Protein AF-A0A3P7NCU3-F1 (afdb_monomer_lite)

Organism: NCBI:txid637853

Foldseek 3Di:
DLLCVVCVVPVCVVVVVVVVVVVQVCFQVDADPVPRGTHGDDDDDDDDPAPADDPVVLVLLLVLQVVQADPVQLEGECAVVQPDPSQVVVVHRLACLRLNSVQSNLVSCLVPRLQRQAYEPHQRQHAACSSVLSNCVRNQRHQHYEPAQHAHQDLVRLLSNANRQHQEYHHHNYNNCVVQLDPVSVVVVVVSVVVRHPHHDYDDDRPD

Structure (mmCIF, N/CA/C/O backbone):
data_AF-A0A3P7NCU3-F1
#
_entry.id   AF-A0A3P7NCU3-F1
#
loop_
_atom_site.group_PDB
_atom_site.id
_atom_site.type_symbol
_atom_site.label_atom_id
_atom_site.label_alt_id
_atom_site.label_comp_id
_atom_site.label_asym_id
_atom_site.label_entity_id
_atom_site.label_seq_id
_atom_site.pdbx_PDB_ins_code
_atom_site.Cartn_x
_atom_site.Cartn_y
_atom_site.Cartn_z
_atom_site.occupancy
_atom_site.B_iso_or_equiv
_atom_site.auth_seq_id
_atom_site.auth_comp_id
_atom_site.auth_asym_id
_atom_site.auth_atom_id
_atom_site.pdbx_PDB_model_num
ATOM 1 N N . MET A 1 1 ? 17.538 -0.477 -9.619 1.00 33.62 1 MET A N 1
ATOM 2 C CA . MET A 1 1 ? 17.487 0.896 -10.191 1.00 33.62 1 MET A CA 1
ATOM 3 C C . MET A 1 1 ? 16.086 1.518 -10.262 1.00 33.62 1 MET A C 1
ATOM 5 O O . MET A 1 1 ? 15.987 2.704 -9.986 1.00 33.62 1 MET A O 1
ATOM 9 N N . LYS A 1 2 ? 15.003 0.791 -10.594 1.00 29.50 2 LYS A N 1
ATOM 10 C CA . LYS A 1 2 ? 13.656 1.396 -10.754 1.00 29.50 2 LYS A CA 1
ATOM 11 C C . LYS A 1 2 ? 13.012 1.911 -9.453 1.00 29.50 2 LYS A C 1
ATOM 13 O O . LYS A 1 2 ? 12.465 3.007 -9.461 1.00 29.50 2 LYS A O 1
ATOM 18 N N . LEU A 1 3 ? 13.165 1.193 -8.335 1.00 31.70 3 LEU A N 1
ATOM 19 C CA . LEU A 1 3 ? 12.661 1.629 -7.022 1.00 31.70 3 LEU A CA 1
ATOM 20 C C . LEU A 1 3 ? 13.323 2.928 -6.545 1.00 31.70 3 LEU A C 1
ATOM 22 O O . LEU A 1 3 ? 12.641 3.861 -6.129 1.00 31.70 3 LEU A O 1
ATOM 26 N N . TYR A 1 4 ? 14.650 3.010 -6.706 1.00 30.58 4 TYR A N 1
ATOM 27 C CA . TYR A 1 4 ? 15.412 4.227 -6.440 1.00 30.58 4 TYR A CA 1
ATOM 28 C C . TYR A 1 4 ? 14.905 5.388 -7.289 1.00 30.58 4 TYR A C 1
ATOM 30 O O . TYR A 1 4 ? 14.736 6.455 -6.741 1.00 30.58 4 TYR A O 1
ATOM 38 N N . ALA A 1 5 ? 14.566 5.208 -8.569 1.00 30.95 5 ALA A N 1
ATOM 39 C CA . ALA A 1 5 ? 14.032 6.303 -9.384 1.00 30.95 5 ALA A CA 1
ATOM 40 C C . ALA A 1 5 ? 12.666 6.830 -8.893 1.00 30.95 5 ALA A C 1
ATOM 42 O O . ALA A 1 5 ? 12.404 8.024 -9.009 1.00 30.95 5 ALA A O 1
ATOM 43 N N . ILE A 1 6 ? 11.808 5.969 -8.332 1.00 37.66 6 ILE A N 1
ATOM 44 C CA . ILE A 1 6 ? 10.471 6.338 -7.831 1.00 37.66 6 ILE A CA 1
ATOM 45 C C . ILE A 1 6 ? 10.568 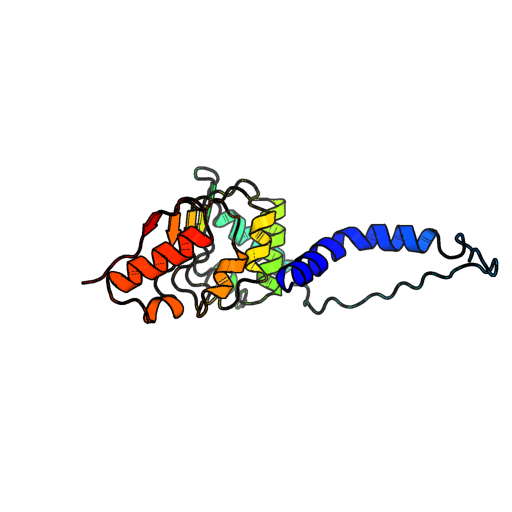7.014 -6.460 1.00 37.66 6 ILE A C 1
ATOM 47 O O . ILE A 1 6 ? 10.019 8.103 -6.281 1.00 37.66 6 ILE A O 1
ATOM 51 N N . LEU A 1 7 ? 11.341 6.439 -5.532 1.00 36.44 7 LEU A N 1
ATOM 52 C CA . LEU A 1 7 ? 11.660 7.071 -4.248 1.00 36.44 7 LEU A CA 1
ATOM 53 C C . LEU A 1 7 ? 12.442 8.370 -4.428 1.00 36.44 7 LEU A C 1
ATOM 55 O O . LEU A 1 7 ? 12.132 9.349 -3.761 1.00 36.44 7 LEU A O 1
ATOM 59 N N . PHE A 1 8 ? 13.391 8.419 -5.364 1.00 35.19 8 PHE A N 1
ATOM 60 C CA . PHE A 1 8 ? 14.128 9.634 -5.705 1.00 35.19 8 PHE A CA 1
ATOM 61 C C . PHE A 1 8 ? 13.185 10.693 -6.274 1.00 35.19 8 PHE A C 1
ATOM 63 O O . PHE A 1 8 ? 13.325 11.844 -5.905 1.00 35.19 8 PHE A O 1
ATOM 70 N N . LYS A 1 9 ? 12.156 10.334 -7.056 1.00 37.50 9 LYS A N 1
ATOM 71 C CA . LYS A 1 9 ? 11.122 11.283 -7.518 1.00 37.50 9 LYS A CA 1
ATOM 72 C C . LYS A 1 9 ? 10.247 11.830 -6.381 1.00 37.50 9 LYS A C 1
ATOM 74 O O . LYS A 1 9 ? 9.939 13.017 -6.390 1.00 37.50 9 LYS A O 1
ATOM 79 N N . TYR A 1 10 ? 9.850 10.989 -5.422 1.00 38.81 10 TYR A N 1
ATOM 80 C CA . TYR A 1 10 ? 8.906 11.365 -4.358 1.00 38.81 10 TYR A CA 1
ATOM 81 C C . TYR A 1 10 ? 9.573 12.064 -3.164 1.00 38.81 10 TYR A C 1
ATOM 83 O O . TYR A 1 10 ? 9.101 13.108 -2.719 1.00 38.81 10 TYR A O 1
ATOM 91 N N . LEU A 1 11 ? 10.705 11.538 -2.678 1.00 36.00 11 LEU A N 1
ATOM 92 C CA . LEU A 1 11 ? 11.503 12.180 -1.627 1.00 36.00 11 LEU A CA 1
ATOM 93 C C . LEU A 1 11 ? 12.141 13.486 -2.123 1.00 36.00 11 LEU A C 1
ATOM 95 O O . LEU A 1 11 ? 12.246 14.424 -1.338 1.00 36.00 11 LEU A O 1
ATOM 99 N N . TRP A 1 12 ? 12.505 13.609 -3.410 1.00 48.16 12 TRP A N 1
ATOM 100 C CA . TRP A 1 12 ? 12.988 14.893 -3.931 1.00 48.16 12 TRP A CA 1
ATOM 101 C C . TRP A 1 12 ? 11.905 15.963 -4.049 1.00 48.16 12 TRP A C 1
ATOM 103 O O . TRP A 1 12 ? 12.242 17.125 -3.884 1.00 48.16 12 TRP A O 1
ATOM 113 N N . GLN A 1 13 ? 10.632 15.663 -4.323 1.00 46.12 13 GLN A N 1
ATOM 114 C CA . GLN A 1 13 ? 9.652 16.739 -4.554 1.00 46.12 13 GLN A CA 1
ATOM 115 C C . GLN A 1 13 ? 9.384 17.609 -3.320 1.00 46.12 13 GLN A C 1
ATOM 117 O O . GLN A 1 13 ? 9.293 18.830 -3.448 1.00 46.12 13 GLN A O 1
ATOM 122 N N . HIS A 1 14 ? 9.303 17.004 -2.134 1.00 40.50 14 HIS A N 1
ATOM 123 C CA . HIS A 1 14 ? 9.124 17.757 -0.890 1.00 40.50 14 HIS A CA 1
ATOM 124 C C . HIS A 1 14 ? 10.426 18.400 -0.395 1.00 40.50 14 HIS A C 1
ATOM 126 O O . HIS A 1 14 ? 10.388 19.492 0.169 1.00 40.50 14 HIS A O 1
ATOM 132 N N . PHE A 1 15 ? 11.577 17.767 -0.645 1.00 39.97 15 PHE A N 1
ATOM 133 C CA . PHE A 1 15 ? 12.876 18.260 -0.183 1.00 39.97 15 PHE A CA 1
ATOM 134 C C . PHE A 1 15 ? 13.441 19.365 -1.101 1.00 39.97 15 PHE A C 1
ATOM 136 O O . PHE A 1 15 ? 13.896 20.401 -0.623 1.00 39.97 15 PHE A O 1
ATOM 143 N N . PHE A 1 16 ? 13.327 19.232 -2.429 1.00 49.00 16 PHE A N 1
ATOM 144 C CA . PHE A 1 16 ? 13.907 20.179 -3.386 1.00 49.00 16 PHE A CA 1
ATOM 145 C C . PHE A 1 16 ? 13.091 21.438 -3.654 1.00 49.00 16 PHE A C 1
ATOM 147 O O . PHE A 1 16 ? 13.634 22.317 -4.303 1.00 49.00 16 PHE A O 1
ATOM 154 N N . PHE A 1 17 ? 11.856 21.626 -3.182 1.00 53.47 17 PHE A N 1
ATOM 155 C CA . PHE A 1 17 ? 11.258 22.962 -3.342 1.00 53.47 17 PHE A CA 1
ATOM 156 C C . PHE A 1 17 ? 12.066 24.006 -2.559 1.00 53.47 17 PHE A C 1
ATOM 158 O O . PHE A 1 17 ? 12.495 25.017 -3.114 1.00 53.47 17 PHE A O 1
ATOM 165 N N . GLN A 1 18 ? 12.350 23.716 -1.287 1.00 53.19 18 GLN A N 1
ATOM 166 C CA . GLN A 1 18 ? 13.162 24.588 -0.442 1.00 53.19 18 GLN A CA 1
ATOM 167 C C . GLN A 1 18 ? 14.639 24.544 -0.845 1.00 53.19 18 GLN A C 1
ATOM 169 O O . GLN A 1 18 ? 15.274 25.594 -0.911 1.00 53.19 18 GLN A O 1
ATOM 174 N N . THR A 1 19 ? 15.183 23.372 -1.195 1.00 59.06 19 THR A N 1
ATOM 175 C CA . THR A 1 19 ? 16.584 23.269 -1.636 1.00 59.06 19 THR A CA 1
ATOM 176 C C . THR A 1 19 ? 16.817 23.913 -3.005 1.00 59.06 19 THR A C 1
ATOM 178 O O . THR A 1 19 ? 17.786 24.644 -3.158 1.00 59.06 19 THR A O 1
ATOM 181 N N . ALA A 1 20 ? 15.935 23.731 -3.993 1.00 60.56 20 ALA A N 1
ATOM 182 C CA . ALA A 1 20 ? 16.042 24.411 -5.287 1.00 60.56 20 ALA A CA 1
ATOM 183 C C . ALA A 1 20 ? 15.849 25.920 -5.136 1.00 60.56 20 ALA A C 1
ATOM 185 O O . ALA A 1 20 ? 16.571 26.668 -5.784 1.00 60.56 20 ALA A O 1
ATOM 186 N N . ALA A 1 21 ? 14.946 26.380 -4.261 1.00 67.44 21 ALA A N 1
ATOM 187 C CA . ALA A 1 21 ? 14.821 27.801 -3.943 1.00 67.44 21 ALA A CA 1
ATOM 188 C C . ALA A 1 21 ? 16.100 28.355 -3.288 1.00 67.44 21 ALA A C 1
ATOM 190 O O . ALA A 1 21 ? 16.583 29.409 -3.693 1.00 67.44 21 ALA A O 1
ATOM 191 N N . ALA A 1 22 ? 16.697 27.627 -2.338 1.00 72.50 22 ALA A N 1
ATOM 192 C CA . ALA A 1 22 ? 17.954 28.007 -1.693 1.00 72.50 22 ALA A CA 1
ATOM 193 C C . ALA A 1 22 ? 19.142 28.021 -2.675 1.00 72.50 22 ALA A C 1
ATOM 195 O O . ALA A 1 22 ? 19.946 28.951 -2.667 1.00 72.50 22 ALA A O 1
ATOM 196 N N . ILE A 1 23 ? 19.228 27.033 -3.569 1.00 68.19 23 ILE A N 1
ATOM 197 C CA . ILE A 1 23 ? 20.249 26.960 -4.624 1.00 68.19 23 ILE A CA 1
ATOM 198 C C . ILE A 1 23 ? 20.024 28.065 -5.670 1.00 68.19 23 ILE A C 1
ATOM 200 O O . ILE A 1 23 ? 20.970 28.702 -6.126 1.00 68.19 23 ILE A O 1
ATOM 204 N N . GLN A 1 24 ? 18.775 28.362 -6.028 1.00 75.81 24 GLN A N 1
ATOM 205 C CA . GLN A 1 24 ? 18.454 29.460 -6.938 1.00 75.81 24 GLN A CA 1
ATOM 206 C C . GLN A 1 24 ? 18.763 30.828 -6.311 1.00 75.81 24 GLN A C 1
ATOM 208 O O . GLN A 1 24 ? 19.209 31.729 -7.020 1.00 75.81 24 GLN A O 1
ATOM 213 N N . ALA A 1 25 ? 18.613 30.980 -4.991 1.00 80.44 25 ALA A N 1
ATOM 214 C CA . ALA A 1 25 ? 18.944 32.209 -4.264 1.00 80.44 25 ALA A CA 1
ATOM 215 C C . ALA A 1 25 ? 20.445 32.559 -4.296 1.00 80.44 25 ALA A C 1
ATOM 217 O O . ALA A 1 25 ? 20.814 33.716 -4.078 1.00 80.44 25 ALA A O 1
ATOM 218 N N . ILE A 1 26 ? 21.315 31.587 -4.599 1.00 79.12 26 ILE A N 1
ATOM 219 C CA . ILE A 1 26 ? 22.755 31.811 -4.796 1.00 79.12 26 ILE A CA 1
ATOM 220 C C . ILE A 1 26 ? 23.174 31.892 -6.272 1.00 79.12 26 ILE A C 1
ATOM 222 O O . ILE A 1 26 ? 24.362 32.025 -6.575 1.00 79.12 26 ILE A O 1
ATOM 226 N N . SER A 1 27 ? 22.212 31.879 -7.199 1.00 78.12 27 SER A N 1
ATOM 227 C CA . SER A 1 27 ? 22.458 32.096 -8.628 1.00 78.12 27 SER A CA 1
ATOM 228 C C . SER A 1 27 ? 23.189 33.423 -8.859 1.00 78.12 27 SER A C 1
ATOM 230 O O . SER A 1 27 ? 22.895 34.430 -8.214 1.00 78.12 27 SER A O 1
ATOM 232 N N . ARG A 1 28 ? 24.174 33.423 -9.764 1.00 69.69 28 ARG A N 1
ATOM 233 C CA . ARG A 1 28 ? 25.089 34.542 -10.070 1.00 69.69 28 ARG A CA 1
ATOM 234 C C . ARG A 1 28 ? 26.017 34.989 -8.930 1.00 69.69 28 ARG A C 1
ATOM 236 O O . ARG A 1 28 ? 26.847 35.867 -9.155 1.00 69.69 28 ARG A O 1
ATOM 243 N N . ARG A 1 29 ? 25.923 34.402 -7.729 1.00 79.56 29 ARG A N 1
ATOM 244 C CA . ARG A 1 29 ? 26.898 34.616 -6.638 1.00 79.56 29 ARG A CA 1
ATOM 245 C C . ARG A 1 29 ? 28.113 33.700 -6.779 1.00 79.56 29 ARG A C 1
ATOM 247 O O . ARG A 1 29 ? 29.189 34.040 -6.302 1.00 79.56 29 ARG A O 1
ATOM 254 N N . ILE A 1 30 ? 27.935 32.566 -7.453 1.00 77.69 30 ILE A N 1
ATOM 255 C CA . ILE A 1 30 ? 29.001 31.628 -7.812 1.00 77.69 30 ILE A CA 1
ATOM 256 C C . ILE A 1 30 ? 29.617 32.081 -9.138 1.00 77.69 30 ILE A C 1
ATOM 258 O O . ILE A 1 30 ? 28.890 32.411 -10.079 1.00 77.69 30 ILE A O 1
ATOM 262 N N . ARG A 1 31 ? 30.949 32.098 -9.213 1.00 78.31 31 ARG A N 1
ATOM 263 C CA . ARG A 1 31 ? 31.709 32.446 -10.419 1.00 78.31 31 ARG A CA 1
ATOM 264 C C . ARG A 1 31 ? 32.476 31.234 -10.924 1.00 78.31 31 ARG A C 1
ATOM 266 O O . ARG A 1 31 ? 32.945 30.426 -10.127 1.00 78.31 31 ARG A O 1
ATOM 273 N N . ASP A 1 32 ? 32.586 31.124 -12.240 1.00 74.94 32 ASP A N 1
ATOM 274 C CA . ASP A 1 32 ? 33.435 30.132 -12.890 1.00 74.94 32 ASP A CA 1
ATOM 275 C C . ASP A 1 32 ? 34.910 30.386 -12.505 1.00 74.94 32 ASP A C 1
ATOM 277 O O . ASP A 1 32 ? 35.397 31.499 -12.720 1.00 74.94 32 ASP A O 1
ATOM 281 N N . PRO A 1 33 ? 35.637 29.400 -11.949 1.00 76.88 33 PRO A N 1
ATOM 282 C CA . PRO A 1 33 ? 37.034 29.570 -11.541 1.00 76.88 33 PRO A CA 1
ATOM 283 C C . PRO A 1 3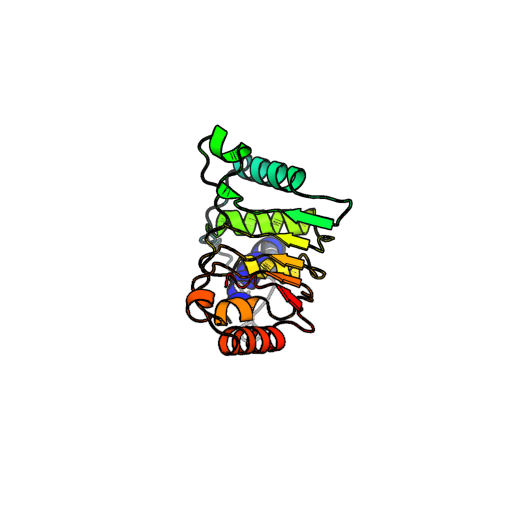3 ? 37.993 29.921 -12.687 1.00 76.88 33 PRO A C 1
ATOM 285 O O . PRO A 1 33 ? 39.044 30.506 -12.445 1.00 76.88 33 PRO A O 1
ATOM 288 N N . SER A 1 34 ? 37.653 29.546 -13.921 1.00 81.31 34 SER A N 1
ATOM 289 C CA . SER A 1 34 ? 38.502 29.706 -15.104 1.00 81.31 34 SER A CA 1
ATOM 290 C C . SER A 1 34 ? 38.227 31.000 -15.869 1.00 81.31 34 SER A C 1
ATOM 292 O O . SER A 1 34 ? 39.156 31.645 -16.347 1.00 81.31 34 SER A O 1
ATOM 294 N N . THR A 1 35 ? 36.959 31.410 -15.959 1.00 85.31 35 THR A N 1
ATOM 295 C CA . THR A 1 35 ? 36.536 32.582 -16.749 1.00 85.31 35 THR A CA 1
ATOM 296 C C . THR A 1 35 ? 36.070 33.761 -15.893 1.00 85.31 35 THR A C 1
ATOM 298 O O . THR A 1 35 ? 35.869 34.859 -16.407 1.00 85.31 35 THR A O 1
ATOM 301 N N . ASN A 1 36 ? 35.901 33.563 -14.581 1.00 82.69 36 ASN A N 1
ATOM 302 C CA . ASN A 1 36 ? 35.382 34.533 -13.608 1.00 82.69 36 ASN A CA 1
ATOM 303 C C . ASN A 1 36 ? 33.953 35.053 -13.906 1.00 82.69 36 ASN A C 1
ATOM 305 O O . ASN A 1 36 ? 33.485 36.033 -13.306 1.00 82.69 36 ASN A O 1
ATOM 309 N N . ILE A 1 37 ? 33.234 34.386 -14.814 1.00 83.44 37 ILE A N 1
ATOM 310 C CA . ILE A 1 37 ? 31.871 34.738 -15.222 1.00 83.44 37 ILE A CA 1
ATOM 311 C C . ILE A 1 37 ? 30.864 34.221 -14.177 1.00 83.44 37 ILE A C 1
ATOM 313 O O . ILE A 1 37 ? 31.002 33.093 -13.695 1.00 83.44 37 ILE A O 1
ATOM 317 N N . PRO A 1 38 ? 29.836 35.011 -13.803 1.00 74.75 38 PRO A N 1
ATOM 318 C CA . PRO A 1 38 ? 28.777 34.554 -12.907 1.00 74.75 38 PRO A CA 1
ATOM 319 C C . PRO A 1 38 ? 27.978 33.387 -13.499 1.00 74.75 38 PRO A C 1
ATOM 321 O O . PRO A 1 38 ? 27.396 33.497 -14.579 1.00 74.75 38 PRO A O 1
ATOM 324 N N . ILE A 1 39 ? 27.878 32.288 -12.753 1.00 74.75 39 ILE A N 1
ATOM 325 C CA . ILE A 1 39 ? 27.102 31.114 -13.154 1.00 74.75 39 ILE A CA 1
ATOM 326 C C . ILE A 1 39 ? 25.621 31.382 -12.884 1.00 74.75 39 ILE A C 1
ATOM 328 O O . ILE A 1 39 ? 25.216 31.667 -11.753 1.00 74.75 39 ILE A O 1
ATOM 332 N N . THR A 1 40 ? 24.793 31.268 -13.922 1.00 73.25 40 THR A N 1
ATOM 333 C CA . THR A 1 40 ? 23.336 31.373 -13.792 1.00 73.25 40 THR A CA 1
ATOM 334 C C . THR A 1 40 ? 22.733 29.988 -13.620 1.00 73.25 40 THR A C 1
ATOM 336 O O . THR A 1 40 ? 22.807 29.149 -14.513 1.00 73.25 40 THR A O 1
ATOM 339 N N . ILE A 1 41 ? 22.105 29.762 -12.471 1.00 70.25 41 ILE A N 1
ATOM 340 C CA . ILE A 1 41 ? 21.371 28.533 -12.184 1.00 70.25 41 ILE A CA 1
ATOM 341 C C . ILE A 1 41 ? 19.946 28.699 -12.709 1.00 70.25 41 ILE A C 1
ATOM 343 O O . ILE A 1 41 ? 19.213 29.588 -12.265 1.00 70.25 41 ILE A O 1
ATOM 347 N N . LEU A 1 42 ? 19.569 27.850 -13.662 1.00 62.34 42 LEU A N 1
ATOM 348 C CA . LEU A 1 42 ? 18.227 27.802 -14.232 1.00 62.34 42 LEU A CA 1
ATOM 349 C C . LEU A 1 42 ? 17.406 26.735 -13.505 1.00 62.34 42 LEU A C 1
ATOM 351 O O . LEU A 1 42 ? 17.836 25.593 -13.371 1.00 62.34 42 LEU A O 1
ATOM 355 N N . SER A 1 43 ? 16.217 27.116 -13.042 1.00 57.22 43 SER A N 1
ATOM 356 C CA . SER A 1 43 ? 15.257 26.214 -12.404 1.00 57.22 43 SER A CA 1
ATOM 357 C C . SER A 1 43 ? 14.028 26.101 -13.297 1.00 57.22 43 SER A C 1
ATOM 359 O O . SER A 1 43 ? 13.410 27.113 -13.628 1.00 57.22 43 SER A O 1
ATOM 361 N N . SER A 1 44 ? 13.686 24.880 -13.707 1.00 48.69 44 SER A N 1
ATOM 362 C CA . SER A 1 44 ? 12.468 24.595 -14.466 1.00 48.69 44 SER A CA 1
ATOM 363 C C . SER A 1 44 ? 11.526 23.751 -13.620 1.00 48.69 44 SER A C 1
ATOM 365 O O . SER A 1 44 ? 11.920 22.723 -13.062 1.00 48.69 44 SER A O 1
ATOM 367 N N . ARG A 1 45 ? 10.265 24.182 -13.523 1.00 51.81 45 ARG A N 1
ATOM 368 C CA . ARG A 1 45 ? 9.217 23.391 -12.880 1.00 51.81 45 ARG A CA 1
ATOM 369 C C . ARG A 1 45 ? 8.796 22.287 -13.839 1.00 51.81 45 ARG A C 1
ATOM 371 O O . ARG A 1 45 ? 8.054 22.526 -14.784 1.00 51.81 45 ARG A O 1
ATOM 378 N N . MET A 1 46 ? 9.252 21.071 -13.575 1.00 45.88 46 MET A N 1
ATOM 379 C CA . MET A 1 46 ? 8.733 19.893 -14.257 1.00 45.88 46 MET A CA 1
ATOM 380 C C . MET A 1 46 ? 7.414 19.485 -13.603 1.00 45.88 46 MET A C 1
ATOM 382 O O . MET A 1 46 ? 7.359 19.306 -12.384 1.00 45.88 46 MET A O 1
ATOM 386 N N . SER A 1 47 ? 6.359 19.305 -14.401 1.00 45.69 47 SER A N 1
ATOM 387 C CA . SER A 1 47 ? 5.174 18.587 -13.932 1.00 45.69 47 SER A CA 1
ATOM 388 C C . SER A 1 47 ? 5.622 17.177 -13.561 1.00 45.69 47 SER A C 1
ATOM 390 O O . SER A 1 47 ? 6.140 16.438 -14.405 1.00 45.69 47 SER A O 1
ATOM 392 N N . ALA A 1 48 ? 5.480 16.793 -12.292 1.00 51.09 48 ALA A N 1
ATOM 393 C CA . ALA A 1 48 ? 5.517 15.376 -11.989 1.00 51.09 48 ALA A CA 1
ATOM 394 C C . ALA A 1 48 ? 4.412 14.736 -12.820 1.00 51.09 48 ALA A C 1
ATOM 396 O O . ALA A 1 48 ? 3.262 15.148 -12.727 1.00 51.09 48 ALA A O 1
ATOM 397 N N . GLY A 1 49 ? 4.745 13.723 -13.618 1.00 44.94 49 GLY A N 1
ATOM 398 C CA . GLY A 1 49 ? 3.767 12.920 -14.362 1.00 44.94 49 GLY A CA 1
ATOM 399 C C . GLY A 1 49 ? 2.802 12.124 -13.467 1.00 44.94 49 GLY A C 1
ATOM 400 O O . GLY A 1 49 ? 2.346 11.059 -13.862 1.00 44.94 49 GLY A O 1
ATOM 401 N N . PHE A 1 50 ? 2.539 12.598 -12.250 1.00 55.66 50 PHE A N 1
ATOM 402 C CA . PHE A 1 50 ? 1.564 12.094 -11.309 1.00 55.66 50 PHE A CA 1
ATOM 403 C C . PHE A 1 50 ? 0.491 13.169 -11.155 1.00 55.66 50 PHE A C 1
ATOM 405 O O . PHE A 1 50 ? 0.737 14.238 -10.602 1.00 55.66 50 PHE A O 1
ATOM 412 N N . THR A 1 51 ? -0.704 12.885 -11.661 1.00 60.91 51 THR A N 1
ATOM 413 C CA . THR A 1 51 ? -1.909 13.652 -11.343 1.00 60.91 51 THR A CA 1
ATOM 414 C C . THR A 1 51 ? -2.085 13.693 -9.831 1.00 60.91 51 THR A C 1
ATOM 416 O O . THR A 1 51 ? -2.302 12.657 -9.198 1.00 60.91 51 THR A O 1
ATOM 419 N N . THR A 1 52 ? -1.970 14.888 -9.261 1.00 72.19 52 THR A N 1
ATOM 420 C CA . THR A 1 52 ? -2.312 15.163 -7.867 1.00 72.19 52 THR A CA 1
ATOM 421 C C . THR A 1 52 ? -3.793 14.887 -7.650 1.00 72.19 52 THR A C 1
ATOM 423 O O . THR A 1 52 ? -4.629 15.322 -8.441 1.00 72.19 52 THR A O 1
ATOM 426 N N . ILE A 1 53 ? -4.109 14.153 -6.589 1.00 88.06 53 ILE A N 1
ATOM 427 C CA . ILE A 1 53 ? -5.486 13.816 -6.226 1.00 88.06 53 ILE A CA 1
ATOM 428 C C . ILE A 1 53 ? -6.171 15.055 -5.629 1.00 88.06 53 ILE A C 1
ATOM 430 O O . ILE A 1 53 ? -5.515 15.801 -4.893 1.00 88.06 53 ILE A O 1
ATOM 434 N N . PRO A 1 54 ? -7.462 15.299 -5.925 1.00 91.44 54 PRO A N 1
ATOM 435 C CA . PRO A 1 54 ? -8.221 16.375 -5.301 1.00 91.44 54 PRO A CA 1
ATOM 436 C C . PRO A 1 54 ? -8.174 16.304 -3.773 1.00 91.44 54 PRO A C 1
ATOM 438 O O . PRO A 1 54 ? -8.196 15.225 -3.182 1.00 91.44 54 PRO A O 1
ATOM 441 N N . PHE A 1 55 ? -8.168 17.464 -3.117 1.00 90.12 55 PHE A N 1
ATOM 442 C CA . PHE A 1 55 ? -8.132 17.529 -1.655 1.00 90.12 55 PHE A CA 1
ATOM 443 C C . PHE A 1 55 ? -9.292 16.756 -1.005 1.00 90.12 55 PHE A C 1
ATOM 445 O O . PHE A 1 55 ? -9.076 16.023 -0.044 1.00 90.12 55 PHE A O 1
ATOM 452 N N . SER A 1 56 ? -10.493 16.843 -1.582 1.00 93.31 56 SER A N 1
ATOM 453 C CA . SER A 1 56 ? -11.675 16.104 -1.127 1.00 93.31 56 SER A CA 1
ATOM 454 C C . SER A 1 56 ? -11.484 14.584 -1.167 1.00 93.31 56 SER A C 1
ATOM 456 O O . SER A 1 56 ? -11.831 13.897 -0.212 1.00 93.31 56 SER A O 1
ATOM 458 N N . GLU A 1 57 ? -10.888 14.041 -2.231 1.00 95.00 57 GLU A N 1
ATOM 459 C CA . GLU A 1 57 ? -10.577 12.609 -2.329 1.00 95.00 57 GLU A CA 1
ATOM 460 C C . GLU A 1 57 ? -9.497 12.200 -1.321 1.00 95.00 57 GLU A C 1
ATOM 462 O O . GLU A 1 57 ? -9.617 11.154 -0.686 1.00 95.00 57 GLU A O 1
ATOM 467 N N . LYS A 1 58 ? -8.473 13.039 -1.111 1.00 95.38 58 LYS A N 1
ATOM 468 C CA . LYS A 1 58 ? -7.441 12.790 -0.092 1.00 95.38 58 LYS A CA 1
ATOM 469 C C . LYS A 1 58 ? -8.039 12.709 1.316 1.00 95.38 58 LYS A C 1
ATOM 471 O O . LYS A 1 58 ? -7.660 11.814 2.065 1.00 95.38 58 LYS A O 1
ATOM 476 N N . GLN A 1 59 ? -8.994 13.578 1.653 1.00 96.31 59 GLN A N 1
ATOM 477 C CA . GLN A 1 59 ? -9.697 13.524 2.941 1.00 96.31 59 GLN A CA 1
ATOM 478 C C . GLN A 1 59 ? -10.491 12.225 3.116 1.00 96.31 59 GLN A C 1
ATOM 480 O O . GLN A 1 59 ? -10.473 11.638 4.194 1.00 96.31 59 GLN A O 1
ATOM 485 N N . LEU A 1 60 ? -11.143 11.737 2.057 1.00 97.50 60 LEU A N 1
ATOM 486 C CA . LEU A 1 60 ? -11.865 10.462 2.104 1.00 97.50 60 LEU A CA 1
ATOM 487 C C . LEU A 1 60 ? -10.924 9.271 2.297 1.00 97.50 60 LEU A C 1
ATOM 489 O O . LEU A 1 60 ? -11.251 8.338 3.027 1.00 97.50 60 LEU A O 1
ATOM 493 N N . ILE A 1 61 ? -9.753 9.300 1.656 1.00 97.94 61 ILE A N 1
ATOM 494 C CA . ILE A 1 61 ? -8.710 8.294 1.875 1.00 97.94 61 ILE A CA 1
ATOM 495 C C . ILE A 1 61 ? -8.262 8.334 3.340 1.00 97.94 61 ILE A C 1
ATOM 497 O O . ILE A 1 61 ? -8.214 7.290 3.979 1.00 97.94 61 ILE A O 1
ATOM 501 N N . GLU A 1 62 ? -7.983 9.516 3.890 1.00 98.06 62 GLU A N 1
ATOM 502 C CA . GLU A 1 62 ? -7.579 9.685 5.292 1.00 98.06 62 GLU A CA 1
ATOM 503 C C . GLU A 1 62 ? -8.640 9.159 6.273 1.00 98.06 62 GLU A C 1
ATOM 505 O O . GLU A 1 62 ? -8.311 8.417 7.200 1.00 98.06 62 GLU A O 1
ATOM 510 N N . GLU A 1 63 ? -9.919 9.455 6.036 1.00 98.00 63 GLU A N 1
ATOM 511 C CA . GLU A 1 63 ? -11.037 8.923 6.825 1.00 98.00 63 GLU A CA 1
ATOM 512 C C . GLU A 1 63 ? -11.110 7.389 6.757 1.00 98.00 63 GLU A C 1
ATOM 514 O O . GLU A 1 63 ? -11.260 6.719 7.782 1.00 98.00 63 GLU A O 1
ATOM 519 N N . CYS A 1 64 ? -10.946 6.825 5.559 1.00 98.25 64 CYS A N 1
ATOM 520 C CA . CYS A 1 64 ? -10.939 5.383 5.336 1.00 98.25 64 CYS A CA 1
ATOM 521 C C . CYS A 1 64 ? -9.786 4.696 6.086 1.00 98.25 64 CYS A C 1
ATOM 523 O O . CYS A 1 64 ? -10.013 3.710 6.790 1.00 98.25 64 CYS A O 1
ATOM 525 N N . LEU A 1 65 ? -8.570 5.251 6.018 1.00 98.19 65 LEU A N 1
ATOM 526 C CA . LEU A 1 65 ? -7.413 4.742 6.763 1.00 98.19 65 LEU A CA 1
ATOM 527 C C . LEU A 1 65 ? -7.654 4.796 8.273 1.00 98.19 65 LEU A C 1
ATOM 529 O O . LEU A 1 65 ? -7.410 3.814 8.969 1.00 98.19 65 LEU A O 1
ATOM 533 N N . LYS A 1 66 ? -8.198 5.908 8.778 1.00 98.06 66 LYS A N 1
ATOM 534 C CA . LYS A 1 66 ? -8.514 6.064 10.201 1.00 98.06 66 LYS A CA 1
ATOM 535 C C . LYS A 1 66 ? -9.518 5.022 10.685 1.00 98.06 66 LYS A C 1
ATOM 537 O O . LYS A 1 66 ? -9.341 4.483 11.771 1.00 98.06 66 LYS A O 1
ATOM 542 N N . LYS A 1 67 ? -10.549 4.733 9.889 1.00 97.94 67 LYS A N 1
ATOM 543 C CA . LYS A 1 67 ? -11.556 3.705 10.195 1.00 97.94 67 LYS A CA 1
ATOM 544 C C . LYS A 1 67 ? -10.960 2.293 10.213 1.00 97.94 67 LYS A C 1
ATOM 546 O O . LYS A 1 67 ? -11.407 1.458 10.991 1.00 97.94 67 LYS A O 1
ATOM 551 N N . ARG A 1 68 ? -9.988 2.028 9.339 1.00 98.19 68 ARG A N 1
ATOM 552 C CA . ARG A 1 68 ? -9.375 0.706 9.123 1.00 98.19 68 ARG A CA 1
ATOM 553 C C . ARG A 1 68 ? -8.116 0.453 9.956 1.00 98.19 68 ARG A C 1
ATOM 555 O O . ARG A 1 68 ? -7.568 -0.646 9.906 1.00 98.19 68 ARG A O 1
ATOM 562 N N . TYR A 1 69 ? -7.653 1.452 10.703 1.00 98.44 69 TYR A N 1
ATOM 563 C CA . TYR A 1 69 ? -6.536 1.320 11.627 1.00 98.44 69 TYR A CA 1
ATOM 564 C C . TYR A 1 69 ? -7.011 0.866 13.010 1.00 98.44 69 TYR A C 1
ATOM 566 O O . TYR A 1 69 ? -7.924 1.450 13.594 1.00 98.44 69 TYR A O 1
ATOM 574 N N . SER A 1 70 ? -6.339 -0.134 13.574 1.00 97.94 70 SER A N 1
ATOM 575 C CA . SER A 1 70 ? -6.546 -0.603 14.940 1.00 97.94 70 SER A CA 1
ATOM 576 C C . SER A 1 70 ? -5.307 -0.327 15.783 1.00 97.94 70 SER A C 1
ATOM 578 O O . SER A 1 70 ? -4.322 -1.061 15.719 1.00 97.94 70 SER A O 1
ATOM 580 N N . ALA A 1 71 ? -5.384 0.699 16.634 1.00 96.00 71 ALA A N 1
ATOM 581 C CA . ALA A 1 71 ? -4.302 1.057 17.553 1.00 96.00 71 ALA A CA 1
ATOM 582 C C . ALA A 1 71 ? -3.995 -0.048 18.580 1.00 96.00 71 ALA A C 1
ATOM 584 O O . ALA A 1 71 ? -2.856 -0.197 18.996 1.00 96.00 71 ALA A O 1
ATOM 585 N N . ALA A 1 72 ? -4.992 -0.857 18.962 1.00 96.94 72 ALA A N 1
ATOM 586 C CA . ALA A 1 72 ? -4.810 -1.940 19.933 1.00 96.94 72 ALA A CA 1
ATOM 587 C C . ALA A 1 72 ? -3.914 -3.075 19.410 1.00 96.94 72 ALA A C 1
ATOM 589 O O . ALA A 1 72 ? -3.267 -3.767 20.188 1.00 96.94 72 ALA A O 1
ATOM 590 N N . THR A 1 73 ? -3.900 -3.277 18.092 1.00 96.12 73 THR A N 1
ATOM 591 C CA . THR A 1 73 ? -3.136 -4.348 17.432 1.00 96.12 73 THR A CA 1
ATOM 592 C C . THR A 1 73 ? -2.046 -3.807 16.511 1.00 96.12 73 THR A C 1
ATOM 594 O O . THR A 1 73 ? -1.347 -4.589 15.874 1.00 96.12 73 THR A O 1
ATOM 597 N N . HIS A 1 74 ? -1.914 -2.478 16.416 1.00 97.38 74 HIS A N 1
ATOM 598 C CA . HIS A 1 74 ? -1.089 -1.781 15.430 1.00 97.38 74 HIS A CA 1
ATOM 599 C C . HIS A 1 74 ? -1.272 -2.343 14.011 1.00 97.38 74 HIS A C 1
ATOM 601 O O . HIS A 1 74 ? -0.300 -2.572 13.282 1.00 97.38 74 HIS A O 1
ATOM 607 N N . SER A 1 75 ? -2.526 -2.610 13.638 1.00 98.06 75 SER A N 1
ATOM 608 C CA . SER A 1 75 ? -2.876 -3.199 12.347 1.00 98.06 75 SER A CA 1
ATOM 609 C C . SER A 1 75 ? -3.613 -2.209 11.456 1.00 98.06 75 SER A C 1
ATOM 611 O O . SER A 1 75 ? -4.426 -1.412 11.925 1.00 98.06 75 SER A O 1
ATOM 613 N N . LEU A 1 76 ? -3.315 -2.251 10.160 1.00 98.62 76 LEU A N 1
ATOM 614 C CA . LEU A 1 76 ? -3.981 -1.458 9.136 1.00 98.62 76 LEU A CA 1
ATOM 615 C C . LEU A 1 76 ? -4.527 -2.388 8.051 1.00 98.62 76 LEU A C 1
ATOM 617 O O . LEU A 1 76 ? -3.764 -3.043 7.339 1.00 98.62 76 LEU A O 1
ATOM 621 N N . ASP A 1 77 ? -5.851 -2.436 7.921 1.00 98.50 77 ASP A N 1
ATOM 622 C CA . ASP A 1 77 ? -6.524 -3.312 6.961 1.00 98.50 77 ASP A CA 1
ATOM 623 C C . ASP A 1 77 ? -6.993 -2.552 5.711 1.00 98.50 77 ASP A C 1
ATOM 625 O O . ASP A 1 77 ? -8.057 -1.930 5.684 1.00 98.50 77 ASP A O 1
ATOM 629 N N . LEU A 1 78 ? -6.211 -2.630 4.634 1.00 98.44 78 LEU A N 1
ATOM 630 C CA . LEU A 1 78 ? -6.542 -2.056 3.327 1.00 98.44 78 LEU A CA 1
ATOM 631 C C . LEU A 1 78 ? -7.080 -3.103 2.351 1.00 98.44 78 LEU A C 1
ATOM 633 O O . LEU A 1 78 ? -7.009 -2.902 1.135 1.00 98.44 78 LEU A O 1
ATOM 637 N N . SER A 1 79 ? -7.617 -4.216 2.851 1.00 98.38 79 SER A N 1
ATOM 638 C CA . SER A 1 79 ? -8.258 -5.220 2.010 1.00 98.38 79 SER A CA 1
ATOM 639 C C . SER A 1 79 ? -9.392 -4.609 1.182 1.00 98.38 79 SER A C 1
ATOM 641 O O . SER A 1 79 ? -10.196 -3.810 1.675 1.00 98.38 79 SER A O 1
ATOM 643 N N . GLU A 1 80 ? -9.397 -4.934 -0.114 1.00 97.88 80 GLU A N 1
ATOM 644 C CA . GLU A 1 80 ? -10.385 -4.473 -1.097 1.00 97.88 80 GLU A CA 1
ATOM 645 C C . GLU A 1 80 ? -10.668 -2.961 -1.006 1.00 97.88 80 GLU A C 1
ATOM 647 O O . GLU A 1 80 ? -11.806 -2.513 -1.125 1.00 97.88 80 GLU A O 1
ATOM 652 N N . PHE A 1 81 ? -9.624 -2.153 -0.788 1.00 98.44 81 PHE A N 1
ATOM 653 C CA . PHE A 1 81 ? -9.715 -0.723 -0.471 1.00 98.44 81 PHE A CA 1
ATOM 654 C C . PHE A 1 81 ? -10.625 0.056 -1.429 1.00 98.44 81 PHE A C 1
ATOM 656 O O . PHE A 1 81 ? -11.457 0.852 -1.004 1.00 98.44 81 PHE A O 1
ATOM 663 N N . GLY A 1 82 ? -10.512 -0.206 -2.734 1.00 96.62 82 GLY A N 1
ATOM 664 C CA . GLY A 1 82 ? -11.330 0.465 -3.751 1.00 96.62 82 GLY A CA 1
ATOM 665 C C . GLY A 1 82 ? -12.828 0.130 -3.691 1.00 96.62 82 GLY A C 1
ATOM 666 O O . GLY A 1 82 ? -13.617 0.795 -4.360 1.00 96.62 82 GLY A O 1
ATOM 667 N N . LEU A 1 83 ? -13.222 -0.887 -2.919 1.00 96.94 83 LEU A N 1
ATOM 668 C CA . LEU A 1 83 ? -14.609 -1.292 -2.682 1.00 96.94 83 LEU A CA 1
ATOM 669 C C . LEU A 1 83 ? -15.185 -0.714 -1.383 1.00 96.94 83 LEU A C 1
ATOM 671 O O . LEU A 1 83 ? -16.348 -0.990 -1.072 1.00 96.94 83 LEU A O 1
ATOM 675 N N . ASP A 1 84 ? -14.427 0.102 -0.642 1.00 97.25 84 ASP A N 1
ATOM 676 C CA . ASP A 1 84 ? -14.946 0.747 0.562 1.00 97.25 84 ASP A CA 1
ATOM 677 C C . ASP A 1 84 ? -16.211 1.561 0.248 1.00 97.25 84 ASP A C 1
ATOM 679 O O . ASP A 1 84 ? -16.308 2.277 -0.757 1.00 97.25 84 ASP A O 1
ATOM 683 N N . GLU A 1 85 ? -17.212 1.433 1.114 1.00 95.69 85 GLU A N 1
ATOM 684 C CA . GLU A 1 85 ? -18.497 2.108 0.966 1.00 95.69 85 GLU A CA 1
ATOM 685 C C . GLU A 1 85 ? -18.353 3.636 0.952 1.00 95.69 85 GLU A C 1
ATOM 687 O O . GLU A 1 85 ? -19.100 4.309 0.235 1.00 95.69 85 GLU A O 1
ATOM 692 N N . LEU A 1 86 ? -17.340 4.189 1.635 1.00 95.25 86 LEU A N 1
ATOM 693 C CA . LEU A 1 86 ? -17.018 5.619 1.596 1.00 95.25 86 LEU A CA 1
ATOM 694 C C . LEU A 1 86 ? -16.743 6.115 0.171 1.00 95.25 86 LEU A C 1
ATOM 696 O O . LEU A 1 86 ? -17.041 7.268 -0.149 1.00 95.25 86 LEU A O 1
ATOM 700 N N . PHE A 1 87 ? -16.196 5.264 -0.695 1.00 96.19 87 PHE A N 1
ATOM 701 C CA . PHE A 1 87 ? -15.893 5.620 -2.079 1.00 96.19 87 PHE A CA 1
ATOM 702 C C . PHE A 1 87 ? -17.056 5.259 -2.999 1.00 96.19 87 PHE A C 1
ATOM 704 O O . PHE A 1 87 ? -17.483 6.086 -3.809 1.00 96.19 87 PHE A O 1
ATOM 711 N N . ARG A 1 88 ? -17.625 4.056 -2.831 1.00 94.81 88 ARG A N 1
ATOM 712 C CA . ARG A 1 88 ? -18.712 3.553 -3.684 1.00 94.81 88 ARG A CA 1
ATOM 713 C C . ARG A 1 88 ? -19.986 4.385 -3.582 1.00 94.81 88 ARG A C 1
ATOM 715 O O . ARG A 1 88 ? -20.569 4.699 -4.614 1.00 94.81 88 ARG A O 1
ATOM 722 N N . SER A 1 89 ? -20.379 4.800 -2.376 1.00 94.56 89 SER A N 1
ATOM 723 C CA . SER A 1 89 ? -21.559 5.661 -2.163 1.00 94.56 89 SER A CA 1
ATOM 724 C C . SER A 1 89 ? -21.457 7.011 -2.882 1.00 94.56 89 SER A C 1
ATOM 726 O O . SER A 1 89 ? -22.469 7.624 -3.207 1.00 94.56 89 SER A O 1
ATOM 728 N N . ARG A 1 90 ? -20.230 7.453 -3.181 1.00 94.50 90 ARG A N 1
ATOM 729 C CA . ARG A 1 90 ? -19.920 8.708 -3.877 1.00 94.50 90 ARG A CA 1
ATOM 730 C C . ARG A 1 90 ? -19.537 8.497 -5.344 1.00 94.50 90 ARG A C 1
ATOM 732 O O . ARG A 1 90 ? -19.105 9.439 -5.997 1.00 94.50 90 ARG A O 1
ATOM 739 N N . SER A 1 91 ? -19.680 7.274 -5.862 1.00 94.19 91 SER A N 1
ATOM 740 C CA . SER A 1 91 ? -19.259 6.885 -7.218 1.00 94.19 91 SER A CA 1
ATOM 741 C C . SER A 1 91 ? -17.781 7.194 -7.522 1.00 94.19 91 SER A C 1
ATOM 743 O O . SER A 1 91 ? -17.415 7.457 -8.667 1.00 94.19 91 SER A O 1
ATOM 745 N N . LEU A 1 92 ? -16.915 7.165 -6.501 1.00 94.25 92 LEU A N 1
ATOM 746 C CA . LEU A 1 92 ? -15.483 7.433 -6.639 1.00 94.25 92 LEU A CA 1
ATOM 747 C C . LEU A 1 92 ? -14.697 6.141 -6.861 1.00 94.25 92 LEU A C 1
ATOM 749 O O . LEU A 1 92 ? -14.891 5.145 -6.167 1.00 94.25 92 LEU A O 1
ATOM 753 N N . HIS A 1 93 ? -13.746 6.177 -7.797 1.00 92.94 93 HIS A N 1
ATOM 754 C CA . HIS A 1 93 ? -12.879 5.040 -8.110 1.00 92.94 93 HIS A CA 1
ATOM 755 C C . HIS A 1 93 ? -11.463 5.216 -7.536 1.00 92.94 93 HIS A C 1
ATOM 757 O O . HIS A 1 93 ? -10.497 5.486 -8.262 1.00 92.94 93 HIS A O 1
ATOM 763 N N . LEU A 1 94 ? -11.330 5.067 -6.216 1.00 95.69 94 LEU A N 1
ATOM 764 C CA . LEU A 1 94 ? -10.059 5.216 -5.493 1.00 95.69 94 LEU A CA 1
ATOM 765 C C . LEU A 1 94 ? -9.360 3.859 -5.325 1.00 95.69 94 LEU A C 1
ATOM 767 O O . LEU A 1 94 ? -9.322 3.284 -4.245 1.00 95.69 94 LEU A O 1
ATOM 771 N N . ALA A 1 95 ? -8.827 3.314 -6.418 1.00 95.88 95 ALA A N 1
ATOM 772 C CA . ALA A 1 95 ? -8.166 2.008 -6.413 1.00 95.88 95 ALA A CA 1
ATOM 773 C C . ALA A 1 95 ? -6.663 2.100 -6.098 1.00 95.88 95 ALA A C 1
ATOM 775 O O . ALA A 1 95 ? -5.952 2.899 -6.708 1.00 95.88 95 ALA A O 1
ATOM 776 N N . LEU A 1 96 ? -6.155 1.210 -5.237 1.00 96.88 96 LEU A N 1
ATOM 777 C CA . LEU A 1 96 ? -4.726 1.120 -4.892 1.00 96.88 96 LEU A CA 1
ATOM 778 C C . LEU A 1 96 ? -3.828 0.693 -6.066 1.00 96.88 96 LEU A C 1
ATOM 780 O O . LEU A 1 96 ? -2.629 0.948 -6.049 1.00 96.88 96 LEU A O 1
ATOM 784 N N . SER A 1 97 ? -4.391 0.119 -7.131 1.00 94.56 97 SER A N 1
ATOM 785 C CA . SER A 1 97 ? -3.666 -0.136 -8.382 1.00 94.56 97 SER A CA 1
ATOM 786 C C . SER A 1 97 ? -3.311 1.144 -9.158 1.00 94.56 97 SER A C 1
ATOM 788 O O . SER A 1 97 ? -2.482 1.099 -10.068 1.00 94.56 97 SER A O 1
ATOM 790 N N . ARG A 1 98 ? -3.905 2.298 -8.816 1.00 93.31 98 ARG A N 1
ATOM 791 C CA . ARG A 1 98 ? -3.561 3.604 -9.395 1.00 93.31 98 ARG A CA 1
ATOM 792 C C . ARG A 1 98 ? -2.414 4.231 -8.605 1.00 93.31 98 ARG A C 1
ATOM 794 O O . ARG A 1 98 ? -2.571 4.549 -7.429 1.00 93.31 98 ARG A O 1
ATOM 801 N N . ASN A 1 99 ? -1.300 4.513 -9.280 1.00 88.38 99 ASN A N 1
ATOM 802 C CA . ASN A 1 99 ? -0.082 5.052 -8.657 1.00 88.38 99 ASN A CA 1
ATOM 803 C C . ASN A 1 99 ? -0.325 6.314 -7.817 1.00 88.38 99 ASN A C 1
ATOM 805 O O . ASN A 1 99 ? 0.239 6.440 -6.735 1.00 88.38 99 ASN A O 1
ATOM 809 N N . SER A 1 100 ? -1.173 7.236 -8.289 1.00 89.44 100 SER A N 1
ATOM 810 C CA . SER A 1 100 ? -1.503 8.451 -7.536 1.00 89.44 100 SER A CA 1
ATOM 811 C C . SER A 1 100 ? -2.191 8.124 -6.207 1.00 89.44 100 SER A C 1
ATOM 813 O O . SER A 1 100 ? -1.832 8.696 -5.185 1.00 89.44 100 SER A O 1
ATOM 815 N N . ILE A 1 101 ? -3.134 7.173 -6.209 1.00 94.94 101 ILE A N 1
ATOM 816 C CA . ILE A 1 101 ? -3.889 6.767 -5.014 1.00 94.94 101 ILE A CA 1
ATOM 817 C C . ILE A 1 101 ? -2.959 6.047 -4.040 1.00 94.94 101 ILE A C 1
ATOM 819 O O . ILE A 1 101 ? -2.905 6.416 -2.870 1.00 94.94 101 ILE A O 1
ATOM 823 N N . MET A 1 102 ? -2.177 5.080 -4.536 1.00 95.38 102 MET A N 1
ATOM 824 C CA . MET A 1 102 ? -1.177 4.370 -3.734 1.00 95.38 102 MET A CA 1
ATOM 825 C C . MET A 1 102 ? -0.229 5.350 -3.048 1.00 95.38 102 MET A C 1
ATOM 827 O O . MET A 1 102 ? -0.001 5.248 -1.849 1.00 95.38 102 MET A O 1
ATOM 831 N N . MET A 1 103 ? 0.293 6.336 -3.776 1.00 91.88 103 MET A N 1
ATOM 832 C CA . MET A 1 103 ? 1.240 7.271 -3.184 1.00 91.88 103 MET A CA 1
ATOM 833 C C . MET A 1 103 ? 0.611 8.252 -2.194 1.00 91.88 103 MET A C 1
ATOM 835 O O . MET A 1 103 ? 1.272 8.627 -1.229 1.00 91.88 103 MET A O 1
ATOM 839 N N . THR A 1 104 ? -0.653 8.637 -2.372 1.00 94.25 104 THR A N 1
ATOM 840 C CA . THR A 1 104 ? -1.381 9.380 -1.332 1.00 94.25 104 THR A CA 1
ATOM 841 C C . THR A 1 104 ? -1.581 8.533 -0.078 1.00 94.25 104 THR A C 1
ATOM 843 O O . THR A 1 104 ? -1.415 9.044 1.026 1.00 94.25 104 THR A O 1
ATOM 846 N N . VAL A 1 105 ? -1.856 7.236 -0.221 1.00 96.75 105 VAL A N 1
ATOM 847 C CA . VAL A 1 105 ? -1.928 6.310 0.920 1.00 96.75 105 VAL A CA 1
ATOM 848 C C . VAL A 1 105 ? -0.567 6.163 1.605 1.00 96.75 105 VAL A C 1
ATOM 850 O O . VAL A 1 105 ? -0.501 6.258 2.826 1.00 96.75 105 VAL A O 1
ATOM 853 N N . VAL A 1 106 ? 0.527 6.031 0.847 1.00 94.88 106 VAL A N 1
ATOM 854 C CA . VAL A 1 106 ? 1.902 6.016 1.385 1.00 94.88 106 VAL A CA 1
ATOM 855 C C . VAL A 1 106 ? 2.193 7.279 2.197 1.00 94.88 106 VAL A C 1
ATOM 857 O O . VAL A 1 106 ? 2.734 7.183 3.295 1.00 94.88 106 VAL A O 1
ATOM 860 N N . GLU A 1 107 ? 1.834 8.453 1.673 1.00 93.06 107 GLU A N 1
ATOM 861 C CA . GLU A 1 107 ? 2.027 9.742 2.350 1.00 93.06 107 GLU A CA 1
ATOM 862 C C . GLU A 1 107 ? 1.249 9.812 3.674 1.00 93.06 107 GLU A C 1
ATOM 864 O O . GLU A 1 107 ? 1.787 10.236 4.695 1.00 93.06 107 GLU A O 1
ATOM 869 N N . LEU A 1 108 ? -0.011 9.373 3.674 1.00 95.75 108 LEU A N 1
ATOM 870 C CA . LEU A 1 108 ? -0.850 9.384 4.872 1.00 95.75 108 LEU A CA 1
ATOM 871 C C . LEU A 1 108 ? -0.364 8.376 5.923 1.00 95.75 108 LEU A C 1
ATOM 873 O O . LEU A 1 108 ? -0.376 8.693 7.112 1.00 95.75 108 LEU A O 1
ATOM 877 N N . ILE A 1 109 ? 0.119 7.205 5.500 1.00 96.69 109 ILE A N 1
ATOM 878 C CA . ILE A 1 109 ? 0.729 6.211 6.392 1.00 96.69 109 ILE A CA 1
ATOM 879 C C . ILE A 1 109 ? 2.008 6.744 7.031 1.00 96.69 109 ILE A C 1
ATOM 881 O O . ILE A 1 109 ? 2.143 6.658 8.247 1.00 96.69 109 ILE A O 1
ATOM 885 N N . ASP A 1 110 ? 2.900 7.356 6.250 1.00 93.19 110 ASP A N 1
ATOM 886 C CA . ASP A 1 110 ? 4.127 7.986 6.764 1.00 93.19 110 ASP A CA 1
ATOM 887 C C . ASP A 1 110 ? 3.823 9.037 7.842 1.00 93.19 110 ASP A C 1
ATOM 889 O O . ASP A 1 110 ? 4.527 9.140 8.843 1.00 93.19 110 ASP A O 1
ATOM 893 N N . LYS A 1 111 ? 2.742 9.800 7.653 1.00 94.12 111 LYS A N 1
ATOM 894 C CA . LYS A 1 111 ? 2.355 10.889 8.550 1.00 94.12 111 LYS A CA 1
ATOM 895 C C . LYS A 1 111 ? 1.673 10.418 9.839 1.00 94.12 111 LYS A C 1
ATOM 897 O O . LYS A 1 111 ? 1.827 11.081 10.864 1.00 94.12 111 LYS A O 1
ATOM 902 N N . HIS A 1 112 ? 0.889 9.340 9.792 1.00 94.94 112 HIS A N 1
ATOM 903 C CA . HIS A 1 112 ? -0.046 8.998 10.874 1.00 94.94 112 HIS A CA 1
ATOM 904 C C . HIS A 1 112 ? 0.102 7.590 11.451 1.00 94.94 112 HIS A C 1
ATOM 906 O O . HIS A 1 112 ? -0.311 7.376 12.586 1.00 94.94 112 HIS A O 1
ATOM 912 N N . TYR A 1 113 ? 0.670 6.646 10.701 1.00 95.75 113 TYR A N 1
ATOM 913 C CA . TYR A 1 113 ? 0.590 5.212 10.996 1.00 95.75 113 TYR A CA 1
ATOM 914 C C . TYR A 1 113 ? 1.974 4.545 10.947 1.00 95.75 113 TYR A C 1
ATOM 916 O O . TYR A 1 113 ? 2.126 3.428 10.456 1.00 95.75 113 TYR A O 1
ATOM 924 N N . GLY A 1 114 ? 3.008 5.245 11.430 1.00 93.31 114 GLY A N 1
ATOM 925 C CA . GLY A 1 114 ? 4.398 4.763 11.438 1.00 93.31 114 GLY A CA 1
ATOM 926 C C . GLY A 1 114 ? 4.659 3.575 12.378 1.00 93.31 114 GLY A C 1
ATOM 927 O O . GLY A 1 114 ? 5.687 2.908 12.262 1.00 93.31 114 GLY A O 1
ATOM 928 N N . ASP A 1 115 ? 3.732 3.304 13.295 1.00 94.88 115 ASP A N 1
ATOM 929 C CA . ASP A 1 115 ? 3.758 2.225 14.284 1.00 94.88 115 ASP A CA 1
ATOM 930 C C . ASP A 1 115 ? 3.106 0.921 13.795 1.00 94.88 115 ASP A C 1
ATOM 932 O O . ASP A 1 115 ? 3.118 -0.066 14.526 1.00 94.88 115 ASP A O 1
ATOM 936 N N . VAL A 1 116 ? 2.569 0.886 12.569 1.00 97.88 116 VAL A N 1
ATOM 937 C CA . VAL A 1 116 ? 1.937 -0.311 11.993 1.00 97.88 116 VAL A CA 1
ATOM 938 C C . VAL A 1 116 ? 2.904 -1.498 11.981 1.00 97.88 116 VAL A C 1
ATOM 940 O O . VAL A 1 116 ? 4.009 -1.427 11.437 1.00 97.88 116 VAL A O 1
ATOM 943 N N . THR A 1 117 ? 2.444 -2.621 12.534 1.00 97.00 117 THR A N 1
ATOM 944 C CA . THR A 1 117 ? 3.162 -3.906 12.559 1.00 97.00 117 THR A CA 1
ATOM 945 C C . THR A 1 117 ? 2.453 -5.005 11.761 1.00 97.00 117 THR A C 1
ATOM 947 O O . THR A 1 117 ? 3.086 -5.999 11.398 1.00 97.00 117 THR A O 1
ATOM 950 N N . ALA A 1 118 ? 1.172 -4.821 11.431 1.00 97.81 118 ALA A N 1
ATOM 951 C CA . ALA A 1 118 ? 0.401 -5.721 10.579 1.00 97.81 118 ALA A CA 1
ATOM 952 C C . ALA A 1 118 ? -0.324 -4.940 9.472 1.00 97.81 118 ALA A C 1
ATOM 954 O O . ALA A 1 118 ? -1.088 -4.021 9.758 1.00 97.81 118 ALA A O 1
ATOM 955 N N . LEU A 1 119 ? -0.097 -5.297 8.208 1.00 98.38 119 LEU A N 1
ATOM 956 C CA . LEU A 1 119 ? -0.678 -4.621 7.047 1.00 98.38 119 LEU A CA 1
ATOM 957 C C . LEU A 1 119 ? -1.359 -5.631 6.121 1.00 98.38 119 LEU A C 1
ATOM 959 O O . LEU A 1 119 ? -0.700 -6.549 5.630 1.00 98.38 119 LEU A O 1
ATOM 963 N N . SER A 1 120 ? -2.641 -5.422 5.814 1.00 98.31 120 SER A N 1
ATOM 964 C CA . SER A 1 120 ? -3.312 -6.149 4.729 1.00 98.31 120 SER A CA 1
ATOM 965 C C . SER A 1 120 ? -3.518 -5.265 3.507 1.00 98.31 120 SER A C 1
ATOM 967 O O . SER A 1 120 ? -4.033 -4.155 3.595 1.00 98.31 120 SER A O 1
ATOM 969 N N . MET A 1 121 ? -3.118 -5.787 2.351 1.00 98.12 121 MET A N 1
ATOM 970 C CA . MET A 1 121 ? -3.316 -5.237 1.009 1.00 98.12 121 MET A CA 1
ATOM 971 C C . MET A 1 121 ? -4.117 -6.211 0.137 1.00 98.12 121 MET A C 1
ATOM 973 O O . MET A 1 121 ? -4.068 -6.140 -1.099 1.00 98.12 121 MET A O 1
ATOM 977 N N . LYS A 1 122 ? -4.834 -7.141 0.767 1.00 98.12 122 LYS A N 1
ATOM 978 C CA . LYS A 1 122 ? -5.574 -8.208 0.104 1.00 98.12 122 LYS A CA 1
ATOM 979 C C . LYS A 1 122 ? -6.558 -7.682 -0.937 1.00 98.12 122 LYS A C 1
ATOM 981 O O . LYS A 1 122 ? -7.216 -6.667 -0.726 1.00 98.12 122 LYS A O 1
ATOM 986 N N . GLY A 1 123 ? -6.697 -8.370 -2.068 1.00 97.75 123 GLY A N 1
ATOM 987 C CA . GLY A 1 123 ? -7.810 -8.100 -2.990 1.00 97.75 123 GLY A CA 1
ATOM 988 C C . GLY A 1 123 ? -7.731 -6.773 -3.760 1.00 97.75 123 GLY A C 1
ATOM 989 O O . GLY A 1 123 ? -8.730 -6.320 -4.312 1.00 97.75 123 GLY A O 1
ATOM 990 N N . ASN A 1 124 ? -6.566 -6.122 -3.834 1.00 98.38 124 ASN A N 1
ATOM 991 C CA . ASN A 1 124 ? -6.420 -4.801 -4.465 1.00 98.38 124 ASN A CA 1
ATOM 992 C C . ASN A 1 124 ? -5.995 -4.834 -5.938 1.00 98.38 124 ASN A C 1
ATOM 994 O O . ASN A 1 124 ? -5.759 -3.784 -6.544 1.00 98.38 124 ASN A O 1
ATOM 998 N N . ARG A 1 125 ? -5.922 -6.032 -6.535 1.00 97.19 125 ARG A N 1
ATOM 999 C CA . ARG A 1 125 ? -5.513 -6.253 -7.935 1.00 97.19 125 ARG A CA 1
ATOM 1000 C C . ARG A 1 125 ? -4.121 -5.686 -8.245 1.00 97.19 125 ARG A C 1
ATOM 1002 O O . ARG A 1 125 ? -3.859 -5.247 -9.366 1.00 97.19 125 ARG A O 1
ATOM 1009 N N . LEU A 1 126 ? -3.228 -5.669 -7.257 1.00 97.50 126 LEU A N 1
ATOM 1010 C CA . LEU A 1 126 ? -1.857 -5.198 -7.428 1.00 97.50 126 LEU A CA 1
ATOM 1011 C C . LEU A 1 126 ? -1.089 -6.167 -8.332 1.00 97.50 126 LEU A C 1
ATOM 1013 O O . LEU A 1 126 ? -1.046 -7.363 -8.062 1.00 97.50 126 LEU A O 1
ATOM 1017 N N . ARG A 1 127 ? -0.493 -5.641 -9.406 1.00 95.31 127 ARG A N 1
ATOM 1018 C CA . ARG A 1 127 ? 0.413 -6.386 -10.302 1.00 95.31 127 ARG A CA 1
ATOM 1019 C C . ARG A 1 127 ? 1.869 -6.009 -10.086 1.00 95.31 127 ARG A C 1
ATOM 1021 O O . ARG A 1 127 ? 2.740 -6.868 -10.097 1.00 95.31 127 ARG A O 1
ATOM 1028 N N . PHE A 1 128 ? 2.101 -4.709 -9.907 1.00 92.75 128 PHE A N 1
ATOM 1029 C CA . PHE A 1 128 ? 3.419 -4.115 -9.740 1.00 92.75 128 PHE A CA 1
ATOM 1030 C C . PHE A 1 128 ? 3.542 -3.510 -8.346 1.00 92.75 128 PHE A C 1
ATOM 1032 O O . PHE A 1 128 ? 2.672 -2.749 -7.920 1.00 92.75 128 PHE A O 1
ATOM 1039 N N . LEU A 1 129 ? 4.629 -3.829 -7.649 1.00 93.69 129 LEU A N 1
ATOM 1040 C CA . LEU A 1 129 ? 4.846 -3.422 -6.260 1.00 93.69 129 LEU A CA 1
ATOM 1041 C C . LEU A 1 129 ? 5.746 -2.189 -6.119 1.00 93.69 129 LEU A C 1
ATOM 1043 O O . LEU A 1 129 ? 6.083 -1.814 -5.004 1.00 93.69 129 LEU A O 1
ATOM 1047 N N . ASP A 1 130 ? 6.117 -1.520 -7.215 1.00 88.44 130 ASP A N 1
ATOM 1048 C CA . ASP A 1 130 ? 7.083 -0.414 -7.195 1.00 88.44 130 ASP A CA 1
ATOM 1049 C C . ASP A 1 130 ? 6.694 0.739 -6.254 1.00 88.44 130 ASP A C 1
ATOM 1051 O O . ASP A 1 130 ? 7.537 1.247 -5.517 1.00 88.44 130 ASP A O 1
ATOM 1055 N N . PHE A 1 131 ? 5.421 1.145 -6.270 1.00 87.38 131 PHE A N 1
ATOM 1056 C CA . PHE A 1 131 ? 4.907 2.223 -5.415 1.00 87.38 131 PHE A CA 1
ATOM 1057 C C . PHE A 1 131 ? 4.554 1.723 -4.014 1.00 87.38 131 PHE A C 1
ATOM 1059 O O . PHE A 1 131 ? 4.811 2.410 -3.031 1.00 87.38 131 PHE A O 1
ATOM 1066 N N . PHE A 1 132 ? 4.024 0.503 -3.913 1.00 94.00 132 PHE A N 1
ATOM 1067 C CA . PHE A 1 132 ? 3.740 -0.135 -2.629 1.00 94.00 132 PHE A CA 1
ATOM 1068 C C . PHE A 1 132 ? 5.015 -0.293 -1.784 1.00 94.00 132 PHE A C 1
ATOM 1070 O O . PHE A 1 132 ? 5.027 0.041 -0.603 1.00 94.00 132 PHE A O 1
ATOM 1077 N N . ALA A 1 133 ? 6.124 -0.693 -2.408 1.00 90.94 133 ALA A N 1
ATOM 1078 C CA . ALA A 1 133 ? 7.419 -0.861 -1.758 1.00 90.94 133 ALA A CA 1
ATOM 1079 C C . ALA A 1 133 ? 7.988 0.439 -1.158 1.00 90.94 133 ALA A C 1
ATOM 1081 O O . ALA A 1 133 ? 8.905 0.382 -0.342 1.00 90.94 133 ALA A O 1
ATOM 1082 N N . CYS A 1 134 ? 7.445 1.619 -1.488 1.00 88.50 134 CYS A N 1
ATOM 1083 C CA . CYS A 1 134 ? 7.790 2.849 -0.773 1.00 88.50 134 CYS A CA 1
ATOM 1084 C C . CYS A 1 134 ? 7.430 2.779 0.723 1.00 88.50 134 CYS A C 1
ATOM 1086 O O . CYS A 1 134 ? 8.108 3.425 1.523 1.00 88.50 134 CYS A O 1
ATOM 1088 N N . LEU A 1 135 ? 6.429 1.976 1.114 1.00 91.56 135 LEU A N 1
ATOM 1089 C CA . LEU A 1 135 ? 6.052 1.757 2.516 1.00 91.56 135 LEU A CA 1
ATOM 1090 C C . LEU A 1 135 ? 7.155 1.105 3.344 1.00 91.56 135 LEU A C 1
ATOM 1092 O O . LEU A 1 135 ? 7.239 1.386 4.536 1.00 91.56 135 LEU A O 1
ATOM 1096 N N . LEU A 1 136 ? 8.044 0.325 2.722 1.00 87.25 136 LEU A N 1
ATOM 1097 C CA . LEU A 1 136 ? 9.177 -0.310 3.401 1.00 87.25 136 LEU A CA 1
ATOM 1098 C C . LEU A 1 136 ? 10.026 0.713 4.170 1.00 87.25 136 LEU A C 1
ATOM 1100 O O . LEU A 1 136 ? 10.542 0.430 5.247 1.00 87.25 136 LEU A O 1
ATOM 1104 N N . TYR A 1 137 ? 10.131 1.936 3.647 1.00 85.69 137 TYR A N 1
ATOM 1105 C CA . TYR A 1 137 ? 10.897 3.013 4.270 1.00 85.69 137 TYR A CA 1
ATOM 1106 C C . TYR A 1 137 ? 10.108 3.797 5.325 1.00 85.69 137 TYR A C 1
ATOM 1108 O O . TYR A 1 137 ? 10.721 4.559 6.075 1.00 85.69 137 TYR A O 1
ATOM 1116 N N . ARG A 1 138 ? 8.778 3.640 5.363 1.00 88.06 138 ARG A N 1
ATOM 1117 C CA . ARG A 1 138 ? 7.857 4.422 6.206 1.00 88.06 138 ARG A CA 1
ATOM 1118 C C . ARG A 1 138 ? 7.428 3.644 7.446 1.00 88.06 138 ARG A C 1
ATOM 1120 O O . ARG A 1 138 ? 7.517 4.159 8.550 1.00 88.06 138 ARG A O 1
ATOM 1127 N N . ILE A 1 139 ? 7.066 2.378 7.266 1.00 93.19 139 ILE A N 1
ATOM 1128 C CA . ILE A 1 139 ? 6.594 1.473 8.320 1.00 93.19 139 ILE A CA 1
ATOM 1129 C C . ILE A 1 139 ? 7.550 0.290 8.441 1.00 93.19 139 ILE A C 1
ATOM 1131 O O . ILE A 1 139 ? 7.301 -0.802 7.948 1.00 93.19 139 ILE A O 1
ATOM 1135 N N . LYS A 1 140 ? 8.706 0.513 9.066 1.00 89.00 140 LYS A N 1
ATOM 1136 C CA . LYS A 1 140 ? 9.847 -0.423 9.020 1.00 89.00 140 LYS A CA 1
ATOM 1137 C C . LYS A 1 140 ? 9.655 -1.712 9.827 1.00 89.00 140 LYS A C 1
ATOM 1139 O O . LYS A 1 140 ? 10.415 -2.651 9.631 1.00 89.00 140 LYS A O 1
ATOM 1144 N N . ASN A 1 141 ? 8.651 -1.763 10.702 1.00 91.31 141 ASN A N 1
ATOM 1145 C CA . ASN A 1 141 ? 8.468 -2.827 11.694 1.00 91.31 141 ASN A CA 1
ATOM 1146 C C . ASN A 1 141 ? 7.291 -3.765 11.374 1.00 91.31 141 ASN A C 1
ATOM 1148 O O . ASN A 1 141 ? 6.741 -4.387 12.283 1.00 91.31 141 ASN A O 1
ATOM 1152 N N . VAL A 1 142 ? 6.874 -3.862 10.105 1.00 95.06 142 VAL A N 1
ATOM 1153 C CA . VAL A 1 142 ? 5.793 -4.783 9.729 1.00 95.06 142 VAL A CA 1
ATOM 1154 C C . VAL A 1 142 ? 6.274 -6.221 9.821 1.00 95.06 142 VAL A C 1
ATOM 1156 O O . VAL A 1 142 ? 7.170 -6.641 9.094 1.00 95.06 142 VAL A O 1
ATOM 1159 N N . LYS A 1 143 ? 5.617 -6.959 10.713 1.00 93.75 143 LYS A N 1
ATOM 1160 C CA . LYS A 1 143 ? 5.798 -8.385 10.972 1.00 93.75 143 LYS A CA 1
ATOM 1161 C C . LYS A 1 143 ? 4.768 -9.226 10.234 1.00 93.75 143 LYS A C 1
ATOM 1163 O O . LYS A 1 143 ? 5.078 -10.341 9.844 1.00 93.75 143 LYS A O 1
ATOM 1168 N N . THR A 1 144 ? 3.554 -8.711 10.035 1.00 94.44 144 THR A N 1
ATOM 1169 C CA . THR A 1 144 ? 2.498 -9.424 9.303 1.00 94.44 144 THR A CA 1
ATOM 1170 C C . THR A 1 144 ? 2.132 -8.664 8.040 1.00 94.44 144 THR A C 1
ATOM 1172 O O . THR A 1 144 ? 1.702 -7.516 8.118 1.00 94.44 144 THR A O 1
ATOM 1175 N N . LEU A 1 145 ? 2.285 -9.297 6.881 1.00 95.75 145 LEU A N 1
ATOM 1176 C CA . LEU A 1 145 ? 1.952 -8.702 5.593 1.00 95.75 145 LEU A CA 1
ATOM 1177 C C . LEU A 1 145 ? 1.049 -9.635 4.788 1.00 95.75 145 LEU A C 1
ATOM 1179 O O . LEU A 1 145 ? 1.417 -10.767 4.488 1.00 95.75 145 LEU A O 1
ATOM 1183 N N . ASP A 1 146 ? -0.112 -9.132 4.390 1.00 95.94 146 ASP A N 1
ATOM 1184 C CA . ASP A 1 146 ? -1.058 -9.858 3.549 1.00 95.94 146 ASP A CA 1
ATOM 1185 C C . ASP A 1 146 ? -1.149 -9.222 2.155 1.00 95.94 146 ASP A C 1
ATOM 1187 O O . ASP A 1 146 ? -1.657 -8.113 1.983 1.00 95.94 146 ASP A O 1
ATOM 1191 N N . LEU A 1 147 ? -0.628 -9.929 1.149 1.00 96.06 147 LEU A N 1
ATOM 1192 C CA . LEU A 1 147 ? -0.726 -9.600 -0.276 1.00 96.06 147 LEU A CA 1
ATOM 1193 C C . LEU A 1 147 ? -1.611 -10.604 -1.037 1.00 96.06 147 LEU A C 1
ATOM 1195 O O . LEU A 1 147 ? -1.572 -10.639 -2.273 1.00 96.06 147 LEU A 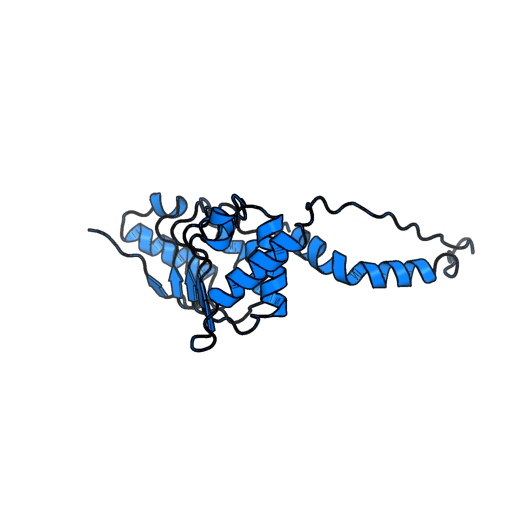O 1
ATOM 1199 N N . SER A 1 148 ? -2.418 -11.404 -0.341 1.00 93.94 148 SER A N 1
ATOM 1200 C CA . SER A 1 148 ? -3.285 -12.413 -0.952 1.00 93.94 148 SER A CA 1
ATOM 1201 C C . SER A 1 148 ? -4.313 -11.804 -1.919 1.00 93.94 148 SER A C 1
ATOM 1203 O O . SER A 1 148 ? -4.644 -10.615 -1.871 1.00 93.94 148 SER A O 1
ATOM 1205 N N . ALA A 1 149 ? -4.819 -12.617 -2.848 1.00 95.38 149 ALA A N 1
ATOM 1206 C CA . ALA A 1 149 ? -5.846 -12.232 -3.823 1.00 95.38 149 ALA A CA 1
ATOM 1207 C C . ALA A 1 149 ? -5.503 -10.974 -4.654 1.00 95.38 149 ALA A C 1
ATOM 1209 O O . ALA A 1 149 ? -6.373 -10.174 -5.007 1.00 95.38 149 ALA A O 1
ATOM 1210 N N . ASN A 1 150 ? -4.223 -10.776 -4.965 1.00 97.25 150 ASN A N 1
ATOM 1211 C CA . ASN A 1 150 ? -3.766 -9.745 -5.893 1.00 97.25 150 ASN A CA 1
ATOM 1212 C C . ASN A 1 150 ? -3.499 -10.353 -7.286 1.00 97.25 150 ASN A C 1
ATOM 1214 O O . ASN A 1 150 ? -3.986 -11.430 -7.619 1.00 97.25 150 ASN A O 1
ATOM 1218 N N . GLN A 1 151 ? -2.807 -9.624 -8.159 1.00 96.38 151 GLN A N 1
ATOM 1219 C CA . GLN A 1 151 ? -2.498 -10.048 -9.529 1.00 96.38 151 GLN A CA 1
ATOM 1220 C C . GLN A 1 151 ? -0.979 -10.102 -9.754 1.00 96.38 151 GLN A C 1
ATOM 1222 O O . GLN A 1 151 ? -0.485 -9.751 -10.822 1.00 96.38 151 GLN A O 1
ATOM 1227 N N . ILE A 1 152 ? -0.222 -10.502 -8.731 1.00 93.75 152 ILE A N 1
ATOM 1228 C CA . ILE A 1 152 ? 1.238 -10.582 -8.801 1.00 93.75 152 ILE A CA 1
ATOM 1229 C C . ILE A 1 152 ? 1.624 -11.836 -9.596 1.00 93.75 152 ILE A C 1
ATOM 1231 O O . ILE A 1 152 ? 1.285 -12.960 -9.229 1.00 93.75 152 ILE A O 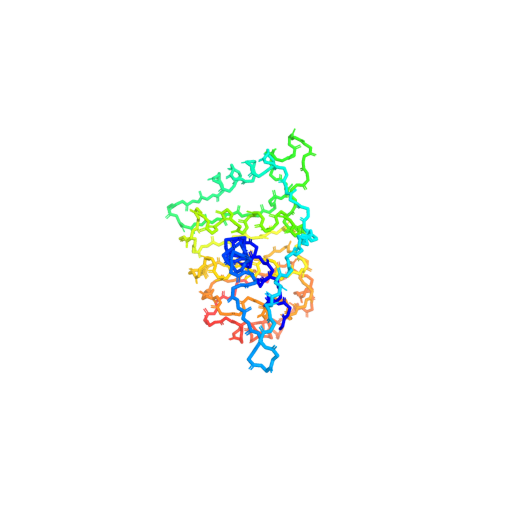1
ATOM 1235 N N . GLU A 1 153 ? 2.326 -11.634 -10.709 1.00 90.75 153 GLU A N 1
ATOM 1236 C CA . GLU A 1 153 ? 2.695 -12.704 -11.648 1.00 90.75 153 GLU A CA 1
ATOM 1237 C C . GLU A 1 153 ? 4.164 -13.132 -11.542 1.00 90.75 153 GLU A C 1
ATOM 1239 O O . GLU A 1 153 ? 4.515 -14.228 -11.974 1.00 90.75 153 GLU A O 1
ATOM 1244 N N . LYS A 1 154 ? 5.042 -12.281 -10.995 1.00 85.25 154 LYS A N 1
ATOM 1245 C CA . LYS A 1 154 ? 6.499 -12.48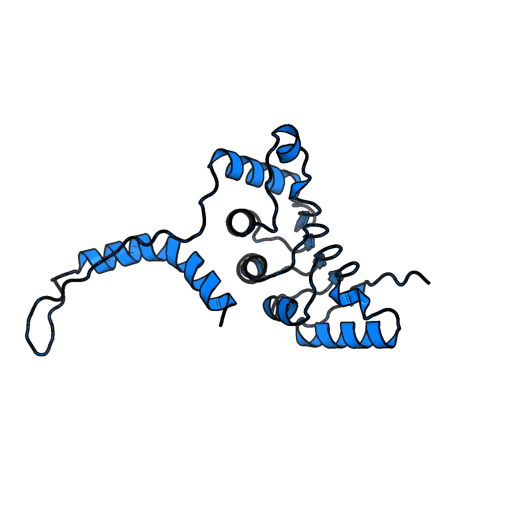0 -11.035 1.00 85.25 154 LYS A CA 1
ATOM 1246 C C . LYS A 1 154 ? 7.125 -12.377 -9.651 1.00 85.25 154 LYS A C 1
ATOM 1248 O O . LYS A 1 154 ? 6.886 -11.409 -8.937 1.00 85.25 154 LYS A O 1
ATOM 1253 N N . GLU A 1 155 ? 8.026 -13.306 -9.337 1.00 82.44 155 GLU A N 1
ATOM 1254 C CA . GLU A 1 155 ? 8.840 -13.294 -8.109 1.00 82.44 155 GLU A CA 1
ATOM 1255 C C . GLU A 1 155 ? 9.669 -12.006 -7.967 1.00 82.44 155 GLU A C 1
ATOM 1257 O O . GLU A 1 155 ? 9.780 -11.458 -6.874 1.00 82.44 155 GLU A O 1
ATOM 1262 N N . SER A 1 156 ? 10.136 -11.430 -9.082 1.00 84.44 156 SER A N 1
ATOM 1263 C CA . SER A 1 156 ? 10.875 -10.156 -9.104 1.00 84.44 156 SER A CA 1
ATOM 1264 C C . SER A 1 156 ? 10.106 -8.963 -8.518 1.00 84.44 156 SER A C 1
ATOM 1266 O O . SER A 1 156 ? 10.692 -7.921 -8.234 1.00 84.44 156 SER A O 1
ATOM 1268 N N . GLU A 1 157 ? 8.782 -9.058 -8.378 1.00 88.00 157 GLU A N 1
ATOM 1269 C CA . GLU A 1 157 ? 7.996 -8.032 -7.690 1.00 88.00 157 GLU A CA 1
ATOM 1270 C C . GLU A 1 157 ? 8.219 -8.072 -6.176 1.00 88.00 157 GLU A C 1
ATOM 1272 O O . GLU A 1 157 ? 8.299 -7.021 -5.542 1.00 88.00 157 GLU A O 1
ATOM 1277 N N . LEU A 1 158 ? 8.400 -9.263 -5.604 1.00 88.81 158 LEU A N 1
ATOM 1278 C CA . LEU A 1 158 ? 8.655 -9.466 -4.178 1.00 88.81 158 LEU A CA 1
ATOM 1279 C C . LEU A 1 158 ? 10.069 -9.042 -3.781 1.00 88.81 158 LEU A C 1
ATOM 1281 O O . LEU A 1 158 ? 10.269 -8.548 -2.674 1.00 88.81 158 LEU A O 1
ATOM 1285 N N . GLU A 1 159 ? 11.037 -9.141 -4.699 1.00 85.38 159 GLU A N 1
ATOM 1286 C CA . GLU A 1 159 ? 12.393 -8.608 -4.505 1.00 85.38 159 GLU A CA 1
ATOM 1287 C C . GLU A 1 159 ? 12.391 -7.130 -4.091 1.00 85.38 159 GLU A C 1
ATOM 1289 O O . GLU A 1 159 ? 13.282 -6.682 -3.369 1.00 85.38 159 GLU A O 1
ATOM 1294 N N . LYS A 1 160 ? 11.376 -6.366 -4.514 1.00 86.12 160 LYS A N 1
ATOM 1295 C CA . LYS A 1 160 ? 11.217 -4.943 -4.178 1.00 86.12 160 LYS A CA 1
ATOM 1296 C C . LYS A 1 160 ? 10.880 -4.716 -2.705 1.00 86.12 160 LYS A C 1
ATOM 1298 O O . LYS A 1 160 ? 11.092 -3.617 -2.207 1.00 86.12 160 LYS A O 1
ATOM 1303 N N . LEU A 1 161 ? 10.364 -5.739 -2.029 1.00 88.69 161 LEU A N 1
ATOM 1304 C CA . LEU A 1 161 ? 10.006 -5.723 -0.611 1.00 88.69 161 LEU A CA 1
ATOM 1305 C C . LEU A 1 161 ? 11.116 -6.281 0.285 1.00 88.69 161 LEU A C 1
ATOM 1307 O O . LEU A 1 161 ? 10.951 -6.364 1.503 1.00 88.69 161 LEU A O 1
ATOM 1311 N N . ARG A 1 162 ? 12.253 -6.665 -0.307 1.00 83.75 162 ARG A N 1
ATOM 1312 C CA . ARG A 1 162 ? 13.391 -7.202 0.431 1.00 83.75 162 ARG A CA 1
ATOM 1313 C C . ARG A 1 162 ? 13.859 -6.215 1.498 1.00 83.75 162 ARG A C 1
ATOM 1315 O O . ARG A 1 162 ? 14.136 -5.054 1.205 1.00 83.75 162 ARG A O 1
ATOM 1322 N N . GLY A 1 163 ? 14.027 -6.719 2.718 1.00 82.81 163 GLY A N 1
ATOM 1323 C CA . GLY A 1 163 ? 14.499 -5.946 3.871 1.00 82.81 163 GLY A CA 1
ATOM 1324 C C . GLY A 1 163 ? 13.408 -5.572 4.872 1.00 82.81 163 GLY A C 1
ATOM 1325 O O . GLY A 1 163 ? 13.731 -5.047 5.933 1.00 82.81 163 GLY A O 1
ATOM 1326 N N . TRP A 1 164 ? 12.141 -5.869 4.579 1.00 87.69 164 TRP A N 1
ATOM 1327 C CA . TRP A 1 164 ? 11.080 -5.779 5.577 1.00 87.69 164 TRP A CA 1
ATOM 1328 C C . TRP A 1 164 ? 11.163 -6.978 6.545 1.00 87.69 164 TRP A C 1
ATOM 1330 O O . TRP A 1 164 ? 11.380 -8.096 6.071 1.00 87.69 164 TRP A O 1
ATOM 1340 N N . PRO A 1 165 ? 11.022 -6.810 7.875 1.00 88.94 165 PRO A N 1
ATOM 1341 C CA . PRO A 1 165 ? 11.158 -7.898 8.842 1.00 88.94 165 PRO A CA 1
ATOM 1342 C C . PRO A 1 165 ? 9.834 -8.665 8.987 1.00 88.94 165 PRO A C 1
ATOM 1344 O O . PRO A 1 165 ? 9.307 -8.822 10.086 1.00 88.94 165 PRO A O 1
ATOM 1347 N N . VAL A 1 166 ? 9.272 -9.095 7.856 1.00 89.88 166 VAL A N 1
ATOM 1348 C CA . VAL A 1 166 ? 8.008 -9.833 7.814 1.00 89.88 166 VAL A CA 1
ATOM 1349 C C . VAL A 1 166 ? 8.245 -11.243 8.350 1.00 89.88 166 VAL A C 1
ATOM 1351 O O . VAL A 1 166 ? 9.075 -11.977 7.824 1.00 89.88 166 VAL A O 1
ATOM 1354 N N . GLU A 1 167 ? 7.490 -11.610 9.379 1.00 87.56 167 GLU A N 1
ATOM 1355 C CA . GLU A 1 167 ? 7.484 -12.922 10.032 1.00 87.56 167 GLU A CA 1
ATOM 1356 C C . GLU A 1 167 ? 6.315 -13.778 9.519 1.00 87.56 167 GLU A C 1
ATOM 1358 O O . GLU A 1 167 ? 6.465 -14.980 9.318 1.00 87.56 167 GLU A O 1
ATOM 1363 N N . THR A 1 168 ? 5.163 -13.156 9.251 1.00 87.12 168 THR A N 1
ATOM 1364 C CA . THR A 1 168 ? 3.956 -13.810 8.731 1.00 87.12 168 THR A CA 1
ATOM 1365 C C . THR A 1 168 ? 3.572 -13.179 7.401 1.00 87.12 168 THR A C 1
ATOM 1367 O O . THR A 1 168 ? 3.295 -11.979 7.335 1.00 87.12 168 THR A O 1
ATOM 1370 N N . PHE A 1 169 ? 3.538 -13.980 6.338 1.00 88.88 169 PHE A N 1
ATOM 1371 C CA . PHE A 1 169 ? 3.276 -13.492 4.987 1.00 88.88 169 PHE A CA 1
ATOM 1372 C C . PHE A 1 169 ? 2.174 -14.296 4.289 1.00 88.88 169 PHE A C 1
ATOM 1374 O O . PHE A 1 169 ? 2.249 -15.524 4.239 1.00 88.88 169 PHE A O 1
ATOM 1381 N N . PHE A 1 170 ? 1.184 -13.600 3.724 1.00 88.38 170 PHE A N 1
ATOM 1382 C CA . PHE A 1 170 ? 0.096 -14.187 2.934 1.00 88.38 170 PHE A CA 1
ATOM 1383 C C . PHE A 1 170 ? 0.214 -13.755 1.471 1.00 88.38 170 PHE A C 1
ATOM 1385 O O . PHE A 1 170 ? 0.404 -12.572 1.172 1.00 88.38 170 PHE A O 1
ATOM 1392 N N . LEU A 1 171 ? 0.105 -14.709 0.547 1.00 88.88 171 LEU A N 1
ATOM 1393 C CA . LEU A 1 171 ? 0.272 -14.479 -0.898 1.00 88.88 171 LEU A CA 1
ATOM 1394 C C . LEU A 1 171 ? -0.647 -15.355 -1.759 1.00 88.88 171 LEU A C 1
ATOM 1396 O O . LEU A 1 171 ? -0.679 -15.226 -2.981 1.00 88.88 171 LEU A O 1
ATOM 1400 N N . GLU A 1 172 ? -1.423 -16.239 -1.154 1.00 84.94 172 GLU A N 1
ATOM 1401 C CA . GLU A 1 172 ? -2.362 -17.108 -1.842 1.00 84.94 172 GLU A CA 1
ATOM 1402 C C . GLU A 1 172 ? -3.285 -16.337 -2.799 1.00 84.94 172 GLU A C 1
ATOM 1404 O O . GLU A 1 172 ? -3.552 -15.143 -2.641 1.00 84.94 172 GLU A O 1
ATOM 1409 N N . ASN A 1 173 ? -3.782 -17.030 -3.824 1.00 88.31 173 ASN A N 1
ATOM 1410 C CA . ASN A 1 173 ? -4.638 -16.451 -4.864 1.00 88.31 173 ASN A CA 1
ATOM 1411 C C . ASN A 1 173 ? -3.977 -15.338 -5.703 1.00 88.31 173 ASN A C 1
ATOM 1413 O O . ASN A 1 173 ? -4.677 -14.516 -6.291 1.00 88.31 173 ASN A O 1
ATOM 1417 N N . ASN A 1 174 ? -2.644 -15.316 -5.799 1.00 89.81 174 ASN A N 1
ATOM 1418 C CA . ASN A 1 174 ? -1.930 -14.569 -6.837 1.00 89.81 174 ASN A CA 1
ATOM 1419 C C . ASN A 1 174 ? -1.614 -15.481 -8.040 1.00 89.81 174 ASN A C 1
ATOM 1421 O O . ASN A 1 174 ? -1.322 -16.659 -7.835 1.00 89.81 174 ASN A O 1
ATOM 1425 N N . PRO A 1 175 ? -1.601 -14.971 -9.289 1.00 91.06 175 PRO A N 1
ATOM 1426 C CA . PRO A 1 175 ? -1.257 -15.754 -10.479 1.00 91.06 175 PRO A CA 1
ATOM 1427 C C . PRO A 1 175 ? 0.078 -16.487 -10.378 1.00 91.06 175 PRO A C 1
ATOM 1429 O O . PRO A 1 175 ? 0.185 -17.626 -10.828 1.00 91.06 175 PRO A O 1
ATOM 1432 N N . MET A 1 176 ? 1.077 -15.874 -9.734 1.00 84.06 176 MET A N 1
ATOM 1433 C CA . MET A 1 176 ? 2.354 -16.537 -9.501 1.00 84.06 176 MET A CA 1
ATOM 1434 C C . MET A 1 176 ? 2.186 -17.835 -8.709 1.00 84.06 176 MET A C 1
ATOM 1436 O O . MET A 1 176 ? 2.866 -18.7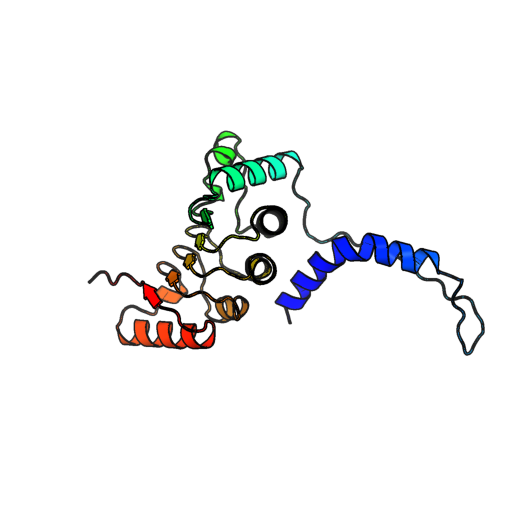93 -9.028 1.00 84.06 176 MET A O 1
ATOM 1440 N N . CYS A 1 177 ? 1.235 -17.922 -7.772 1.00 77.88 177 CYS A N 1
ATOM 1441 C CA . CYS A 1 177 ? 0.935 -19.134 -7.005 1.00 77.88 177 CYS A CA 1
ATOM 1442 C C . CYS A 1 177 ? 0.276 -20.245 -7.847 1.00 77.88 177 CYS A C 1
ATOM 1444 O O . CYS A 1 177 ? 0.301 -21.399 -7.437 1.00 77.88 177 CYS A O 1
ATOM 1446 N N . GLY A 1 178 ? -0.279 -19.938 -9.027 1.00 67.94 178 GLY A N 1
ATOM 1447 C CA . GLY A 1 178 ? -0.987 -20.908 -9.875 1.00 67.94 178 GLY A CA 1
ATOM 1448 C C . GLY A 1 178 ? -0.102 -22.027 -10.434 1.00 67.94 178 GLY A C 1
ATOM 1449 O O . GLY A 1 178 ? -0.593 -23.115 -10.717 1.00 67.94 178 GLY A O 1
ATOM 1450 N N . GLY A 1 179 ? 1.213 -21.801 -10.533 1.00 59.53 179 GLY A N 1
ATOM 1451 C CA . GLY A 1 179 ? 2.184 -22.851 -10.860 1.00 59.53 179 GLY A CA 1
ATOM 1452 C C . GLY A 1 179 ? 2.496 -23.793 -9.692 1.00 59.53 179 GLY A C 1
ATOM 1453 O O . GLY A 1 179 ? 3.260 -24.741 -9.870 1.00 59.53 179 GLY A O 1
ATOM 1454 N N . TYR A 1 180 ? 1.937 -23.529 -8.505 1.00 59.22 180 TYR A N 1
ATOM 1455 C CA . TYR A 1 180 ? 2.352 -24.138 -7.251 1.00 59.22 180 TYR A CA 1
ATOM 1456 C C . TYR A 1 180 ? 1.251 -24.975 -6.578 1.00 59.22 180 TYR A C 1
ATOM 1458 O O . TYR A 1 180 ? 0.821 -24.684 -5.469 1.00 59.22 180 TYR A O 1
ATOM 1466 N N . ALA A 1 181 ? 0.817 -26.046 -7.247 1.00 59.25 181 ALA A N 1
ATOM 1467 C CA . ALA A 1 181 ? -0.224 -26.967 -6.765 1.00 59.25 181 ALA A CA 1
ATOM 1468 C C . ALA A 1 181 ? 0.321 -28.248 -6.090 1.00 59.25 181 ALA A C 1
ATOM 1470 O O . ALA A 1 181 ? -0.398 -29.236 -5.976 1.00 59.25 181 ALA A O 1
ATOM 1471 N N . SER A 1 182 ? 1.601 -28.276 -5.701 1.00 62.19 182 SER A N 1
ATOM 1472 C CA . SER A 1 182 ? 2.247 -29.447 -5.088 1.00 62.19 182 SER A CA 1
ATOM 1473 C C . SER A 1 182 ? 3.103 -29.069 -3.877 1.00 62.19 182 SER A C 1
ATOM 1475 O O . SER A 1 182 ? 3.481 -27.909 -3.703 1.00 62.19 182 SER A O 1
ATOM 1477 N N . ALA A 1 183 ? 3.462 -30.054 -3.049 1.00 58.72 183 ALA A N 1
ATOM 1478 C CA . ALA A 1 183 ? 4.387 -29.867 -1.927 1.00 58.72 183 ALA A CA 1
ATOM 1479 C C . ALA A 1 183 ? 5.774 -29.341 -2.364 1.00 58.72 183 ALA A C 1
ATOM 1481 O O . ALA A 1 183 ? 6.355 -28.507 -1.672 1.00 58.72 183 ALA A O 1
ATOM 1482 N N . ASP A 1 184 ? 6.278 -29.757 -3.537 1.00 62.03 184 ASP A N 1
ATOM 1483 C CA . ASP A 1 184 ? 7.502 -29.195 -4.150 1.00 62.03 184 ASP A CA 1
ATOM 1484 C C . ASP A 1 184 ? 7.336 -27.701 -4.422 1.00 62.03 184 ASP A C 1
ATOM 1486 O O . ASP A 1 184 ? 8.238 -26.885 -4.247 1.00 62.03 184 ASP A O 1
ATOM 1490 N N . ALA A 1 185 ? 6.129 -27.332 -4.807 1.00 61.25 185 ALA A N 1
ATOM 1491 C CA . ALA A 1 185 ? 5.799 -25.982 -5.141 1.00 61.25 185 ALA A CA 1
ATOM 1492 C C . ALA A 1 185 ? 5.691 -25.084 -3.895 1.00 61.25 185 ALA A C 1
ATOM 1494 O O . ALA A 1 185 ? 6.250 -23.987 -3.876 1.00 61.25 185 ALA A O 1
ATOM 1495 N N . TYR A 1 186 ? 5.097 -25.588 -2.813 1.00 59.88 186 TYR A N 1
ATOM 1496 C CA . TYR A 1 186 ? 5.182 -24.965 -1.490 1.00 59.88 186 TYR A CA 1
ATOM 1497 C C . TYR A 1 186 ? 6.641 -24.795 -1.029 1.00 59.88 186 TYR A C 1
ATOM 1499 O O . TYR A 1 186 ? 7.006 -23.733 -0.520 1.00 59.88 186 TYR A O 1
ATOM 1507 N N . LEU A 1 187 ? 7.497 -25.799 -1.257 1.00 64.06 187 LEU A N 1
ATOM 1508 C CA . LEU A 1 187 ? 8.917 -25.745 -0.902 1.00 64.06 187 LEU A CA 1
ATOM 1509 C C . LEU A 1 187 ? 9.666 -24.670 -1.706 1.00 64.06 187 LEU A C 1
ATOM 1511 O O . LEU A 1 187 ? 10.371 -23.852 -1.121 1.00 64.06 187 LEU A O 1
ATOM 1515 N N . ARG A 1 188 ? 9.487 -24.623 -3.033 1.00 65.50 188 ARG A N 1
ATOM 1516 C CA . ARG A 1 188 ? 10.091 -23.603 -3.911 1.00 65.50 188 ARG A CA 1
ATOM 1517 C C . ARG A 1 188 ? 9.665 -22.199 -3.526 1.00 65.50 188 ARG A C 1
ATOM 1519 O O . ARG A 1 188 ? 10.504 -21.305 -3.467 1.00 65.50 188 ARG A O 1
ATOM 1526 N N . LEU A 1 189 ? 8.375 -22.034 -3.255 1.00 64.50 189 LEU A N 1
ATOM 1527 C CA . LEU A 1 189 ? 7.790 -20.781 -2.825 1.00 64.50 189 LEU A CA 1
ATOM 1528 C C . LEU A 1 189 ? 8.444 -20.394 -1.482 1.00 64.50 189 LEU A C 1
ATOM 1530 O O . LEU A 1 189 ? 9.142 -19.390 -1.438 1.00 64.50 189 LEU A O 1
ATOM 1534 N N . THR A 1 190 ? 8.418 -21.246 -0.455 1.00 64.06 190 THR A N 1
ATOM 1535 C CA . THR A 1 190 ? 9.105 -21.017 0.840 1.00 64.06 190 THR A CA 1
ATOM 1536 C C . THR A 1 190 ? 10.593 -20.648 0.695 1.00 64.06 190 THR A C 1
ATOM 1538 O O . THR A 1 190 ? 11.052 -19.688 1.317 1.00 64.06 190 THR A O 1
ATOM 1541 N N . ILE A 1 191 ? 11.346 -21.351 -0.161 1.00 64.94 191 ILE A N 1
ATOM 1542 C CA . ILE A 1 191 ? 12.767 -21.075 -0.443 1.00 64.94 191 ILE A CA 1
ATOM 1543 C C . ILE A 1 191 ? 12.956 -19.705 -1.107 1.00 64.94 191 ILE A C 1
ATOM 1545 O O . ILE A 1 191 ? 13.906 -18.995 -0.776 1.00 64.94 191 ILE A O 1
ATOM 1549 N N . ALA A 1 192 ? 12.080 -19.312 -2.034 1.00 63.91 192 ALA A N 1
ATOM 1550 C CA . ALA A 1 192 ? 12.087 -17.974 -2.619 1.00 63.91 192 ALA A CA 1
ATOM 1551 C C . ALA A 1 192 ? 11.880 -16.894 -1.540 1.00 63.91 192 ALA A C 1
ATOM 1553 O O . ALA A 1 192 ? 12.657 -15.944 -1.474 1.00 63.91 192 ALA A O 1
ATOM 1554 N N . TYR A 1 193 ? 10.926 -17.060 -0.611 1.00 66.00 193 TYR A N 1
ATOM 1555 C CA . TYR A 1 193 ? 10.697 -16.052 0.444 1.00 66.00 193 TYR A CA 1
ATOM 1556 C C . TYR A 1 193 ? 11.829 -15.958 1.445 1.00 66.00 193 TYR A C 1
ATOM 1558 O O . TYR A 1 193 ? 12.181 -14.842 1.812 1.00 66.00 193 TYR A O 1
ATOM 1566 N N . GLN A 1 194 ? 12.445 -17.073 1.842 1.00 63.16 194 GLN A N 1
ATOM 1567 C CA . GLN A 1 194 ? 13.614 -17.033 2.726 1.00 63.16 194 GLN A CA 1
ATOM 1568 C C . GLN A 1 194 ? 14.770 -16.207 2.135 1.00 63.16 194 GLN A C 1
ATOM 1570 O O . GLN A 1 194 ? 15.572 -15.648 2.881 1.00 63.16 194 GLN A O 1
ATOM 1575 N N . LYS A 1 195 ? 14.855 -16.075 0.802 1.00 63.94 195 LYS A N 1
ATOM 1576 C CA . LYS A 1 195 ? 15.842 -15.198 0.146 1.00 63.94 195 LYS A CA 1
ATOM 1577 C C . LYS A 1 195 ? 15.494 -13.711 0.256 1.00 63.94 195 LYS A C 1
ATOM 1579 O O . LYS A 1 195 ? 16.393 -12.869 0.178 1.00 63.94 195 LYS A O 1
ATOM 1584 N N . HIS A 1 196 ? 14.214 -13.373 0.398 1.00 66.38 196 HIS A N 1
ATOM 1585 C CA . HIS A 1 196 ? 13.723 -11.992 0.383 1.00 66.38 196 HIS A CA 1
ATOM 1586 C C . HIS A 1 196 ? 13.397 -11.445 1.781 1.00 66.38 196 HIS A C 1
ATOM 1588 O O . HIS A 1 196 ? 13.568 -10.247 2.016 1.00 66.38 196 HIS A O 1
ATOM 1594 N N . PHE A 1 197 ? 13.013 -12.311 2.715 1.00 62.69 197 PHE A N 1
ATOM 1595 C CA . PHE A 1 197 ? 12.577 -11.976 4.066 1.00 62.69 197 PHE A CA 1
ATOM 1596 C C . PHE A 1 197 ? 13.228 -12.945 5.067 1.00 62.69 197 PHE A C 1
ATOM 1598 O O . PHE A 1 197 ? 13.226 -14.160 4.867 1.00 62.69 197 PHE A O 1
ATOM 1605 N N . PHE A 1 198 ? 13.816 -12.419 6.142 1.00 51.56 198 PHE A N 1
ATOM 1606 C CA . PHE A 1 198 ? 14.423 -13.246 7.188 1.00 51.56 198 PHE A CA 1
ATOM 1607 C C . PHE A 1 198 ? 13.321 -13.823 8.096 1.00 51.56 198 PHE A C 1
ATOM 1609 O O . PHE A 1 198 ? 12.554 -13.055 8.659 1.00 51.56 198 PHE A O 1
ATOM 1616 N N . PHE A 1 199 ? 13.281 -15.154 8.267 1.00 52.00 199 PHE A N 1
ATOM 1617 C CA . PHE A 1 199 ? 12.368 -15.884 9.174 1.00 52.00 199 PHE A CA 1
ATOM 1618 C C . PHE A 1 199 ? 10.856 -15.746 8.881 1.00 52.00 199 PHE A C 1
ATOM 1620 O O . PHE A 1 199 ? 10.080 -15.373 9.755 1.00 52.00 199 PHE A O 1
ATOM 1627 N N . VAL A 1 200 ? 10.418 -16.115 7.672 1.00 53.53 200 VAL A N 1
ATOM 1628 C CA . VAL A 1 200 ? 8.983 -16.148 7.319 1.00 53.53 200 VAL A CA 1
ATOM 1629 C C . VAL A 1 200 ? 8.349 -17.501 7.642 1.00 53.53 200 VAL A C 1
ATOM 1631 O O . VAL A 1 200 ? 8.790 -18.532 7.132 1.00 53.53 200 VAL A O 1
ATOM 1634 N N . THR A 1 201 ? 7.261 -17.485 8.411 1.00 51.69 201 THR A N 1
ATOM 1635 C CA . THR A 1 201 ? 6.267 -18.563 8.454 1.00 51.69 201 THR A CA 1
ATOM 1636 C C . THR A 1 201 ? 5.205 -18.274 7.401 1.00 51.69 201 THR A C 1
ATOM 1638 O O . THR A 1 201 ? 4.517 -17.253 7.447 1.00 51.69 201 THR A O 1
ATOM 1641 N N . LEU A 1 202 ? 5.097 -19.163 6.419 1.00 52.62 202 LEU A N 1
ATOM 1642 C CA . LEU A 1 202 ? 4.167 -19.016 5.311 1.00 52.62 202 LEU A CA 1
ATOM 1643 C C . LEU A 1 202 ? 2.891 -19.814 5.593 1.00 52.62 202 LEU A C 1
ATOM 1645 O O . LEU A 1 202 ? 2.954 -21.023 5.809 1.00 52.62 202 LEU A O 1
ATOM 1649 N N . ILE A 1 203 ? 1.733 -19.155 5.557 1.00 51.91 203 ILE A N 1
ATOM 1650 C CA . ILE A 1 203 ? 0.435 -19.823 5.687 1.00 51.91 203 ILE A CA 1
ATOM 1651 C C . ILE A 1 203 ? -0.187 -19.898 4.294 1.00 51.91 203 ILE A C 1
ATOM 1653 O O . ILE A 1 203 ? -0.848 -18.967 3.852 1.00 51.91 203 ILE A O 1
ATOM 1657 N N . ILE A 1 204 ? 0.030 -21.010 3.591 1.00 49.22 204 ILE A N 1
ATOM 1658 C CA . ILE A 1 204 ? -0.761 -21.353 2.404 1.00 49.22 204 ILE A CA 1
ATOM 1659 C C . ILE A 1 204 ? -1.745 -22.432 2.823 1.00 49.22 204 ILE A C 1
ATOM 1661 O O . ILE A 1 204 ? -1.345 -23.532 3.203 1.00 49.22 204 ILE A O 1
ATOM 1665 N N . TYR A 1 205 ? -3.037 -22.120 2.753 1.00 38.34 205 TYR A N 1
ATOM 1666 C CA . TYR A 1 205 ? -4.068 -23.138 2.899 1.00 38.34 205 TYR A CA 1
ATOM 1667 C C . TYR A 1 205 ? -4.001 -24.044 1.668 1.00 38.34 205 TYR A C 1
ATOM 1669 O O . TYR A 1 205 ? -4.181 -23.571 0.548 1.00 38.34 205 TYR A O 1
ATOM 1677 N N . TYR A 1 206 ? -3.696 -25.323 1.873 1.00 33.84 206 TYR A N 1
ATOM 1678 C CA . TYR A 1 206 ? -3.765 -26.351 0.839 1.00 33.84 206 TYR A CA 1
ATOM 1679 C C . TYR A 1 206 ? -5.204 -26.887 0.842 1.00 33.84 206 TYR A C 1
ATOM 1681 O O . TYR A 1 206 ? -5.551 -27.638 1.757 1.00 33.84 206 TYR A O 1
ATOM 1689 N N . PRO A 1 207 ? -6.091 -26.486 -0.088 1.00 33.66 207 PRO A N 1
ATOM 1690 C CA . PRO A 1 207 ? -7.312 -27.243 -0.289 1.00 33.66 207 PRO A CA 1
ATOM 1691 C C . PRO A 1 207 ? -6.890 -28.566 -0.937 1.00 33.66 207 PRO A C 1
ATOM 1693 O O . PRO A 1 207 ? -6.319 -28.564 -2.028 1.00 33.66 207 PRO A O 1
ATOM 1696 N N . GLY A 1 208 ? -7.058 -29.666 -0.202 1.00 37.62 208 GLY A N 1
ATOM 1697 C CA . GLY A 1 208 ? -6.917 -31.014 -0.754 1.00 37.62 208 GLY A CA 1
ATOM 1698 C C . GLY A 1 208 ? -7.908 -31.273 -1.879 1.00 37.62 208 GLY A C 1
ATOM 1699 O O . GLY A 1 208 ? -8.990 -30.642 -1.867 1.00 37.62 208 GLY A O 1
#

pLDDT: mean 79.16, std 20.14, range [29.5, 98.62]

Secondary structure (DSSP, 8-state):
-HHHHHHHHHHHHHHHHHHHHHHHHTTTTSB-TTT-PBPPPP---PPPSS-PPPHHHHHHHHHHHHHHEETTTTEEE-TTGGG-HHHHTTT----TTSHHHHHHHHHHHHHH-TT--EEE-TTS-----TTGGGGGGT-TT--EEE-TTS----GGGGGGGTT---SEEE-TTSGGGGG--SHHHHHHHHHHHHHHSTTPEE------

Sequence (208 aa):
MKLYAILFKYLWQHFFFQTAAAIQAISRRIRDPSTNIPITILSSRMSAGFTTIPFSEKQLIEECLKKRYSAATHSLDLSEFGLDELFRSRSLHLALSRNSIMMTVVELIDKHYGDVTALSMKGNRLRFLDFFACLLYRIKNVKTLDLSANQIEKESELEKLRGWPVETFFLENNPMCGGYASADAYLRLTIAYQKHFFFVTLIIYYPG

InterPro domains:
  IPR001611 Leucine-rich repeat [PS51450] (141-162)
  IPR030217 Nuclear RNA export factor [PTHR10662] (17-188)
  IPR032675 Leucine-rich repeat domain superfamily [G3DSA:3.80.10.10] (55-197)
  IPR057125 NXF1/2/3/5-like, leucine-rich repeat domain [PF24048] (66-188)

Radius of gyration: 21.13 Å; chains: 1; bounding box: 60×66×37 Å